Protein AF-A0A6G5AA16-F1 (afdb_monomer)

Sequence (367 aa):
TIFFMIWNHDEGSLFRFIEDFNKCHPSIKFTHKISKTSINFLDVTVTVENDRLSTNLYEKPTDRQMYLHFNSSHPKHCKTGIPYSQAYRYRRICTDMRELDRHVEHLKHSLLKQNYPEDIIDDAILRARNVNRNDIINGPNRVSKTTSQTNLVLTYSSSAPRINNILSRHFNIIRQSKRLTSIFAKPPHVVYRRDKNLKDILVRAKTNTPEIQSGCYPCGKARCKVCPQMVTTRESKANFLDFKFCITESLNCDSSNVIYMLHCNICGQEYIGQTDTQFRLRFNNHRYHATSLPKLPLSRHLRLPNHSFENISVTLLQSGFSNRREREQREAYFIFKFRTLVAGINEDPGKLNCLREVSQEEIGDKD

Radius of gyration: 34.18 Å; Cα contacts (8 Å, |Δi|>4): 476; chains: 1; bounding box: 70×52×94 Å

Foldseek 3Di:
DDDDDDDPDDPVVVVVVQVVVQVPDPPDHDDDDDDPAWDDDDQWIWGQDPNDTFIAGDDDPPDPLDDAQCPDQDDNCVNLVVLLVVLLVRLLGGPDPVRSVVVLVVVLVSVVVSVDDNVSNVVSNVVSNPDDNVCVNVDDPPPPPPPLAAADEEAGGPPDDPVQVVQQVVVVVLVVDPVSCVVGVDRHHYDHDYDDDPCNVVDDPPPCPPPQPFFEAEPPDPPQPCRLQEDTDQWDQAPPDRDIAGGGHYHYQQAAQFWKKKAQQPQRAIDIDTGRGRNSVVVVVLVVCLPVPCPQLSSVVCPPPPRHPSRIHMTIGDGDDPDPVSSQLVSLVCCVRSVCCPRHRDVDSTDNPPPPPDDPPPPDDDD

pLDDT: mean 87.35, std 13.32, range [31.36, 97.88]

Mean predicted aligned error: 15.15 Å

Structure (mmCIF, N/CA/C/O backbone):
data_AF-A0A6G5AA16-F1
#
_entry.id   AF-A0A6G5AA16-F1
#
loop_
_atom_site.group_PDB
_atom_site.id
_atom_site.type_symbol
_atom_site.label_atom_id
_atom_site.label_alt_id
_atom_site.label_comp_id
_atom_site.label_asym_id
_atom_site.label_entity_id
_atom_site.label_seq_id
_atom_site.pdbx_PDB_ins_code
_atom_site.Cartn_x
_atom_site.Cartn_y
_atom_site.Cartn_z
_atom_site.occupancy
_atom_site.B_iso_or_equiv
_atom_site.auth_seq_id
_atom_site.auth_comp_id
_atom_site.auth_asym_id
_atom_site.auth_atom_id
_atom_site.pdbx_PDB_model_num
ATOM 1 N N . THR A 1 1 ? 15.389 14.966 -11.865 1.00 69.00 1 THR A N 1
ATOM 2 C CA . THR A 1 1 ? 14.915 15.072 -13.261 1.00 69.00 1 THR A CA 1
ATOM 3 C C . THR A 1 1 ? 16.076 14.797 -14.189 1.00 69.00 1 THR A C 1
ATOM 5 O O . THR A 1 1 ? 17.176 15.211 -13.855 1.00 69.00 1 THR A O 1
ATOM 8 N N . ILE A 1 2 ? 15.867 14.055 -15.278 1.00 83.19 2 ILE A N 1
ATOM 9 C CA . ILE A 1 2 ? 16.906 13.721 -16.268 1.00 83.19 2 ILE A CA 1
ATOM 10 C C . ILE A 1 2 ? 16.393 14.200 -17.626 1.00 83.19 2 ILE A C 1
ATOM 12 O O . ILE A 1 2 ? 15.225 13.972 -17.936 1.00 83.19 2 ILE A O 1
ATOM 16 N N . PHE A 1 3 ? 17.245 14.861 -18.404 1.00 88.12 3 PHE A N 1
ATOM 17 C CA . PHE A 1 3 ? 16.894 15.429 -19.703 1.00 88.12 3 PHE A CA 1
ATOM 18 C C . PHE A 1 3 ? 17.636 14.698 -20.823 1.00 88.12 3 PHE A C 1
ATOM 20 O O . PHE A 1 3 ? 18.797 14.325 -20.661 1.00 88.12 3 PHE A O 1
ATOM 27 N N . PHE A 1 4 ? 16.955 14.508 -21.950 1.00 89.94 4 PHE A N 1
ATOM 28 C CA . PHE A 1 4 ? 17.545 14.087 -23.216 1.00 89.94 4 PHE A CA 1
ATOM 29 C C . PHE A 1 4 ? 17.307 15.204 -24.226 1.00 89.9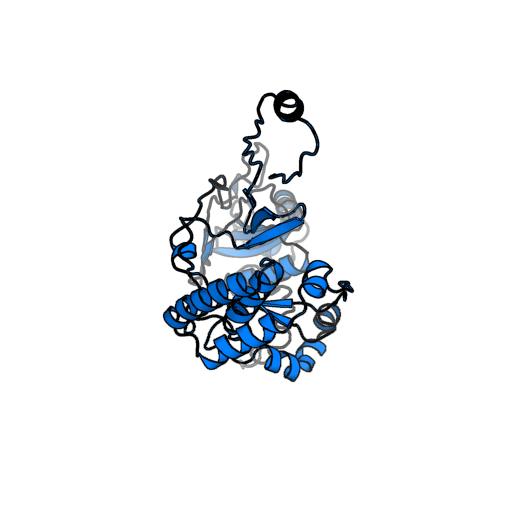4 4 PHE A C 1
ATOM 31 O O . PHE A 1 4 ? 16.185 15.700 -24.330 1.00 89.94 4 PHE A O 1
ATOM 38 N N . MET A 1 5 ? 18.351 15.609 -24.942 1.00 90.00 5 MET A N 1
ATOM 39 C CA . MET A 1 5 ? 18.257 16.641 -25.968 1.00 90.00 5 MET A CA 1
ATOM 40 C C . MET A 1 5 ? 19.157 16.297 -27.146 1.00 90.00 5 MET A C 1
ATOM 42 O O . MET A 1 5 ? 20.247 15.755 -26.963 1.00 90.00 5 MET A O 1
ATOM 46 N N . ILE A 1 6 ? 18.691 16.643 -28.340 1.00 89.75 6 ILE A N 1
ATOM 47 C CA . ILE A 1 6 ? 19.502 16.652 -29.554 1.00 89.75 6 ILE A CA 1
ATOM 48 C C . ILE A 1 6 ? 19.943 18.098 -29.748 1.00 89.75 6 ILE A C 1
ATOM 50 O O . ILE A 1 6 ? 19.100 18.993 -29.822 1.00 89.75 6 ILE A O 1
ATOM 54 N N . TRP A 1 7 ? 21.253 18.328 -29.755 1.00 91.69 7 TRP A N 1
ATOM 55 C CA . TRP A 1 7 ? 21.823 19.661 -29.910 1.00 91.69 7 TRP A CA 1
ATOM 56 C C . TRP A 1 7 ? 22.259 19.871 -31.357 1.00 91.69 7 TRP A C 1
ATOM 58 O O . TRP A 1 7 ? 23.147 19.174 -31.839 1.00 91.69 7 TRP A O 1
ATOM 68 N N . ASN A 1 8 ? 21.630 20.830 -32.037 1.00 89.19 8 ASN A N 1
ATOM 69 C CA . ASN A 1 8 ? 21.849 21.092 -33.464 1.00 89.19 8 ASN A CA 1
ATOM 70 C C . ASN A 1 8 ? 22.860 22.225 -33.729 1.00 89.19 8 ASN A C 1
ATOM 72 O O . ASN A 1 8 ? 23.034 22.629 -34.876 1.00 89.19 8 ASN A O 1
ATOM 76 N N . HIS A 1 9 ? 23.490 22.768 -32.684 1.00 91.12 9 HIS A N 1
ATOM 77 C CA . HIS A 1 9 ? 24.486 23.837 -32.793 1.00 91.12 9 HIS A CA 1
ATOM 78 C C . HIS A 1 9 ? 25.893 23.330 -32.452 1.00 91.12 9 HIS A C 1
ATOM 80 O O . HIS A 1 9 ? 26.107 22.142 -32.205 1.00 91.12 9 HIS A O 1
ATOM 86 N N . ASP A 1 10 ? 26.868 24.237 -32.454 1.00 92.12 10 ASP A N 1
ATOM 87 C CA . ASP A 1 10 ? 28.251 23.926 -32.118 1.00 92.12 10 ASP A CA 1
ATOM 88 C C . ASP A 1 10 ? 28.415 23.462 -30.660 1.00 92.12 10 ASP A C 1
ATOM 90 O O . ASP A 1 10 ? 27.597 23.717 -29.774 1.00 92.12 10 ASP A O 1
ATOM 94 N N . GLU A 1 11 ? 29.526 22.783 -30.404 1.00 90.38 11 GLU A N 1
ATOM 95 C CA . GLU A 1 11 ? 29.851 22.243 -29.087 1.00 90.38 11 GLU A CA 1
ATOM 96 C C . GLU A 1 11 ? 30.117 23.352 -28.046 1.00 90.38 11 GLU A C 1
ATOM 98 O O . GLU A 1 11 ? 29.778 23.200 -26.873 1.00 90.38 11 GLU A O 1
ATOM 103 N N . GLY A 1 12 ? 30.634 24.512 -28.467 1.00 93.06 12 GLY A N 1
ATOM 104 C CA . GLY A 1 12 ? 30.883 25.652 -27.582 1.00 93.06 12 GLY A CA 1
ATOM 105 C C . GLY A 1 12 ? 29.603 26.323 -27.074 1.00 93.06 12 GLY A C 1
ATOM 106 O O . GLY A 1 12 ? 29.532 26.736 -25.914 1.00 93.06 12 GLY A O 1
ATOM 107 N N . SER A 1 13 ? 28.560 26.426 -27.901 1.00 94.75 13 SER A N 1
ATOM 108 C CA . SER A 1 13 ? 27.244 26.898 -27.446 1.00 94.75 13 SER A CA 1
ATOM 109 C C . SER A 1 13 ? 26.562 25.919 -26.487 1.00 94.75 13 SER A C 1
ATOM 111 O O . SER A 1 13 ? 25.943 26.371 -25.524 1.00 94.75 13 SER A O 1
ATOM 113 N N . LEU A 1 14 ? 26.745 24.605 -26.670 1.00 93.38 14 LEU A N 1
ATOM 114 C CA . LEU A 1 14 ? 26.243 23.592 -25.733 1.00 93.38 14 LEU A CA 1
ATOM 115 C C . LEU A 1 14 ? 26.864 23.741 -24.338 1.00 93.38 14 LEU A C 1
ATOM 117 O O . LEU A 1 14 ? 26.145 23.731 -23.338 1.00 93.38 1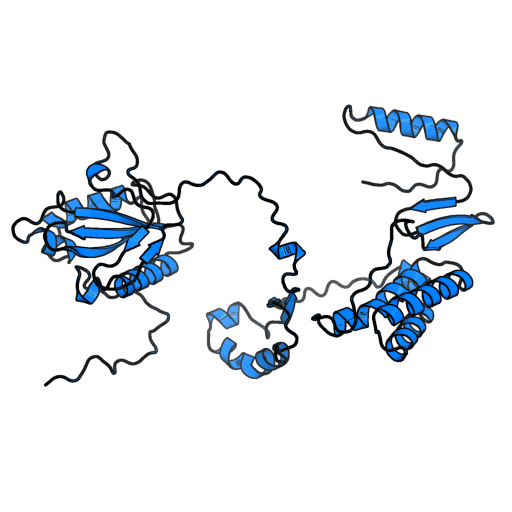4 LEU A O 1
ATOM 121 N N . PHE A 1 15 ? 28.189 23.895 -24.252 1.00 93.50 15 PHE A N 1
ATOM 122 C CA . PHE A 1 15 ? 28.859 24.046 -22.957 1.00 93.50 15 PHE A CA 1
ATOM 123 C C . PHE A 1 15 ? 28.443 25.328 -22.235 1.00 93.50 15 PHE A C 1
ATOM 125 O O . PHE A 1 15 ? 28.173 25.276 -21.034 1.00 93.50 15 PHE A O 1
ATOM 132 N N . ARG A 1 16 ? 28.292 26.444 -22.963 1.00 94.50 16 ARG A N 1
ATOM 133 C CA . ARG A 1 16 ? 27.756 27.694 -22.397 1.00 94.50 16 ARG A CA 1
ATOM 134 C C . ARG A 1 16 ? 26.346 27.508 -21.841 1.00 94.50 16 ARG A C 1
ATOM 136 O O . ARG A 1 16 ? 26.088 27.876 -20.701 1.00 94.50 16 ARG A O 1
ATOM 143 N N . PHE A 1 17 ? 25.467 26.851 -22.599 1.00 93.12 17 PHE A N 1
ATOM 144 C CA . PHE A 1 17 ? 24.110 26.542 -22.147 1.00 93.12 17 PHE A CA 1
ATOM 145 C C . PHE A 1 17 ? 24.102 25.738 -20.834 1.00 93.12 17 PHE A C 1
ATOM 147 O O . PHE A 1 17 ? 23.372 26.076 -19.903 1.00 93.12 17 PHE A O 1
ATOM 154 N N . ILE A 1 18 ? 24.933 24.695 -20.729 1.00 92.00 18 ILE A N 1
ATOM 155 C CA . ILE A 1 18 ? 25.034 23.868 -19.515 1.00 92.00 18 ILE A CA 1
ATOM 156 C C . ILE A 1 18 ? 25.570 24.680 -18.330 1.00 92.00 18 ILE A C 1
ATOM 158 O O . ILE A 1 18 ? 25.110 24.506 -17.196 1.00 92.00 18 ILE A O 1
ATOM 162 N N . GLU A 1 19 ? 26.554 25.545 -18.571 1.00 93.12 19 GLU A N 1
ATOM 163 C CA . GLU A 1 19 ? 27.143 26.393 -17.540 1.00 93.12 19 GLU A CA 1
ATOM 164 C C . GLU A 1 19 ? 26.113 27.377 -16.975 1.00 93.12 19 GLU A C 1
ATOM 166 O O . GLU A 1 19 ? 25.930 27.448 -15.757 1.00 93.12 19 GLU A O 1
ATOM 171 N N . ASP A 1 20 ? 25.388 28.070 -17.851 1.00 93.06 20 ASP A N 1
ATOM 172 C CA . ASP A 1 20 ? 24.350 29.024 -17.466 1.00 93.06 20 ASP A CA 1
ATOM 173 C C . ASP A 1 20 ? 23.206 28.335 -16.719 1.00 93.06 20 ASP A C 1
ATOM 175 O O . ASP A 1 20 ? 22.768 28.809 -15.668 1.00 93.06 20 ASP A O 1
ATOM 179 N N . PHE A 1 21 ? 22.800 27.147 -17.170 1.00 89.50 21 PHE A N 1
ATOM 180 C CA . PHE A 1 21 ? 21.781 26.348 -16.492 1.00 89.50 21 PHE A CA 1
ATOM 181 C C . PHE A 1 21 ? 22.199 25.949 -15.067 1.00 89.50 21 PHE A C 1
ATOM 183 O O . PHE A 1 21 ? 21.393 25.958 -14.134 1.00 89.50 21 PHE A O 1
ATOM 190 N N . ASN A 1 22 ? 23.485 25.658 -14.863 1.00 92.69 22 ASN A N 1
ATOM 191 C CA . ASN A 1 22 ? 24.044 25.356 -13.547 1.00 92.69 22 ASN A CA 1
ATOM 192 C C . ASN A 1 22 ? 24.233 26.590 -12.654 1.00 92.69 22 ASN A C 1
ATOM 194 O O . ASN A 1 22 ? 24.429 26.431 -11.444 1.00 92.69 22 ASN A O 1
ATOM 198 N N . LYS A 1 23 ? 24.181 27.809 -13.199 1.00 93.69 23 LYS A N 1
ATOM 199 C CA . LYS A 1 23 ? 24.197 29.057 -12.416 1.00 93.69 23 LYS A CA 1
ATOM 200 C C . LYS A 1 23 ? 22.818 29.414 -11.854 1.00 93.69 23 LYS A C 1
ATOM 202 O O . LYS A 1 23 ? 22.757 30.142 -10.869 1.00 93.69 23 LYS A O 1
ATOM 207 N N . CYS A 1 24 ? 21.730 28.864 -12.402 1.00 91.50 24 CYS A N 1
ATOM 208 C CA . CYS A 1 24 ? 20.362 29.198 -11.988 1.00 91.50 24 CYS A CA 1
ATOM 209 C C . CYS A 1 24 ? 20.039 28.882 -10.517 1.00 91.50 24 CYS A C 1
ATOM 211 O O . CYS A 1 24 ? 19.133 29.497 -9.958 1.00 91.50 24 CYS A O 1
ATOM 213 N N . HIS A 1 25 ? 20.732 27.930 -9.880 1.00 91.38 25 HIS A N 1
ATOM 214 C CA . HIS A 1 25 ? 20.495 27.595 -8.474 1.00 91.38 25 HIS A CA 1
ATOM 215 C C . HIS A 1 25 ? 21.804 27.280 -7.727 1.00 91.38 25 HIS A C 1
ATOM 217 O O . HIS A 1 25 ? 22.612 26.485 -8.216 1.00 91.38 25 HIS A O 1
ATOM 223 N N . PRO A 1 26 ? 22.021 27.826 -6.514 1.00 90.12 26 PRO A N 1
ATOM 224 C CA . PRO A 1 26 ? 23.279 27.656 -5.783 1.00 90.12 26 PRO A CA 1
ATOM 225 C C . PRO A 1 26 ? 23.542 26.203 -5.358 1.00 90.12 26 PRO A C 1
ATOM 227 O O . PRO A 1 26 ? 24.686 25.756 -5.376 1.00 90.12 26 PRO A O 1
ATOM 230 N N . SER A 1 27 ? 22.495 25.443 -5.021 1.00 92.62 27 SER A N 1
ATOM 231 C CA . SER A 1 27 ? 22.626 24.083 -4.461 1.00 92.62 27 SER A CA 1
ATOM 232 C C . SER A 1 27 ? 22.328 22.940 -5.437 1.00 92.62 27 SER A C 1
ATOM 234 O O . SER A 1 27 ? 22.457 21.781 -5.055 1.00 92.62 27 SER A O 1
ATOM 236 N N . ILE A 1 28 ? 21.888 23.225 -6.668 1.00 88.19 28 ILE A N 1
ATOM 237 C CA . ILE A 1 28 ? 21.516 22.185 -7.642 1.00 88.19 28 ILE A CA 1
ATOM 238 C C . ILE A 1 28 ? 22.465 22.298 -8.826 1.00 88.19 28 ILE A C 1
ATOM 240 O O . ILE A 1 28 ? 22.510 23.331 -9.486 1.00 88.19 28 ILE A O 1
ATOM 244 N N . LYS A 1 29 ? 23.217 21.227 -9.086 1.00 88.44 29 LYS A N 1
ATOM 245 C CA . LYS A 1 29 ? 24.119 21.115 -10.233 1.00 88.44 29 LYS A CA 1
ATOM 246 C C . LYS A 1 29 ? 23.747 19.886 -11.052 1.00 88.44 29 LYS A C 1
ATOM 248 O O . LYS A 1 29 ? 23.544 18.801 -10.511 1.00 88.44 29 LYS A O 1
ATOM 253 N N . PHE A 1 30 ? 23.664 20.069 -12.357 1.00 87.62 30 PHE A N 1
ATOM 254 C CA . PHE A 1 30 ? 23.421 19.040 -13.348 1.00 87.62 30 PHE A CA 1
ATOM 255 C C . PHE A 1 30 ? 24.746 18.488 -13.854 1.00 87.62 30 PHE A C 1
ATOM 257 O O . PHE A 1 30 ? 25.629 19.227 -14.297 1.00 87.62 30 PHE A O 1
ATOM 264 N N . THR A 1 31 ? 24.856 17.167 -13.818 1.00 91.50 31 THR A N 1
ATOM 265 C CA . THR A 1 31 ? 25.881 16.427 -14.545 1.00 91.50 31 THR A CA 1
ATOM 266 C C . THR A 1 31 ? 25.386 16.150 -15.961 1.00 91.50 31 THR A C 1
ATOM 268 O O . THR A 1 31 ? 24.184 16.010 -16.199 1.00 91.50 31 THR A O 1
ATOM 271 N N . HIS A 1 32 ? 26.308 16.087 -16.917 1.00 90.56 32 HIS A N 1
ATOM 272 C CA . HIS A 1 32 ? 25.987 15.864 -18.322 1.00 90.56 32 HIS A CA 1
ATOM 273 C C . HIS A 1 32 ? 26.890 14.786 -18.918 1.00 90.56 32 HIS A C 1
ATOM 275 O O . HIS A 1 32 ? 27.995 14.533 -18.442 1.00 90.56 32 HIS A O 1
ATOM 281 N N . LYS A 1 33 ? 26.398 14.148 -19.978 1.00 91.69 33 LYS A N 1
ATOM 282 C CA . LYS A 1 33 ? 27.164 13.253 -20.842 1.00 91.69 33 LYS A CA 1
ATOM 283 C C . LYS A 1 33 ? 26.819 13.631 -22.274 1.00 91.69 33 LYS A C 1
ATOM 285 O O . LYS A 1 33 ? 25.641 13.715 -22.602 1.00 91.69 33 LYS A O 1
ATOM 290 N N . ILE A 1 34 ? 27.834 13.882 -23.090 1.00 92.06 34 ILE A N 1
ATOM 291 C CA . ILE A 1 34 ? 27.684 14.336 -24.475 1.00 92.06 34 ILE A CA 1
ATOM 292 C C . ILE A 1 34 ? 28.327 13.287 -25.377 1.00 92.06 34 ILE A C 1
ATOM 294 O O . ILE A 1 34 ? 29.340 12.687 -25.020 1.00 92.06 34 ILE A O 1
ATOM 298 N N . SER A 1 35 ? 27.713 13.033 -26.526 1.00 92.25 35 SER A N 1
ATOM 299 C CA . SER A 1 35 ? 28.261 12.158 -27.556 1.00 92.25 35 SER A CA 1
ATOM 300 C C . SER A 1 35 ? 27.730 12.583 -28.915 1.00 92.25 35 SER A C 1
ATOM 302 O O . SER A 1 35 ? 26.564 12.959 -29.024 1.00 92.25 35 SER A O 1
ATOM 304 N N . LYS A 1 36 ? 28.585 12.515 -29.939 1.00 88.94 36 LYS A N 1
ATOM 305 C CA . LYS A 1 36 ? 28.229 12.838 -31.331 1.00 88.94 36 LYS A CA 1
ATOM 306 C C . LYS A 1 36 ? 27.627 11.640 -32.072 1.00 88.94 36 LYS A C 1
ATOM 308 O O . LYS A 1 36 ? 26.908 11.831 -33.042 1.00 88.94 36 LYS A O 1
ATOM 313 N N . THR A 1 37 ? 27.918 10.418 -31.623 1.00 90.88 37 THR A N 1
ATOM 314 C CA . THR A 1 37 ? 27.573 9.181 -32.343 1.00 90.88 37 THR A CA 1
ATOM 315 C C . THR A 1 37 ? 26.542 8.340 -31.607 1.00 90.88 37 THR A C 1
ATOM 317 O O . THR A 1 37 ? 25.569 7.901 -32.209 1.00 90.88 37 THR A O 1
ATOM 320 N N . SER A 1 38 ? 26.734 8.107 -30.306 1.00 93.50 38 SER A N 1
ATOM 321 C CA . SER A 1 38 ? 25.848 7.247 -29.520 1.00 93.50 38 SER A CA 1
ATOM 322 C C . SER A 1 38 ? 25.793 7.640 -28.048 1.00 93.50 38 SER A C 1
ATOM 324 O O . SER A 1 38 ? 26.829 7.895 -27.424 1.00 93.50 38 SER A O 1
ATOM 326 N N . ILE A 1 39 ? 24.591 7.674 -27.473 1.00 94.56 39 ILE A N 1
ATOM 327 C CA . ILE A 1 39 ? 24.366 7.999 -26.063 1.00 94.56 39 ILE A CA 1
ATOM 328 C C . ILE A 1 39 ? 23.322 7.075 -25.433 1.00 94.56 39 ILE A C 1
ATOM 330 O O . ILE A 1 39 ? 22.307 6.732 -26.034 1.00 94.56 39 ILE A O 1
ATOM 334 N N . ASN A 1 40 ? 23.563 6.699 -24.177 1.00 93.25 40 ASN A N 1
ATOM 335 C CA . ASN A 1 40 ? 22.625 5.905 -23.389 1.00 93.25 40 ASN A CA 1
ATOM 336 C C . ASN A 1 40 ? 21.702 6.833 -22.597 1.00 93.25 40 ASN A C 1
ATOM 338 O O . ASN A 1 40 ? 22.177 7.699 -21.858 1.00 93.25 40 ASN A O 1
ATOM 342 N N . PHE A 1 41 ? 20.397 6.610 -22.701 1.00 90.94 41 PHE A N 1
ATOM 343 C CA . PHE A 1 41 ? 19.366 7.318 -21.958 1.00 90.94 41 PHE A CA 1
ATOM 344 C C . PHE A 1 41 ? 18.314 6.329 -21.446 1.00 90.94 41 PHE A C 1
ATOM 346 O O . PHE A 1 41 ? 17.617 5.681 -22.220 1.00 90.94 41 PHE A O 1
ATOM 353 N N . LEU A 1 42 ? 18.190 6.229 -20.118 1.00 89.62 42 LEU A N 1
ATOM 354 C CA . LEU A 1 42 ? 17.326 5.255 -19.441 1.00 89.62 42 LEU A CA 1
ATOM 355 C C . LEU A 1 42 ? 17.611 3.814 -19.898 1.00 89.62 42 LEU A C 1
ATOM 357 O O . LEU A 1 42 ? 18.684 3.299 -19.595 1.00 89.62 42 LEU A O 1
ATOM 361 N N . ASP A 1 43 ? 16.653 3.172 -20.564 1.00 90.06 43 ASP A N 1
ATOM 362 C CA . ASP A 1 43 ? 16.726 1.816 -21.104 1.00 90.06 43 ASP A CA 1
ATOM 363 C C . ASP A 1 43 ? 17.003 1.781 -22.618 1.00 90.06 43 ASP A C 1
ATOM 365 O O . ASP A 1 43 ? 16.822 0.744 -23.255 1.00 90.06 43 ASP A O 1
ATOM 369 N N . VAL A 1 44 ? 17.452 2.897 -23.204 1.00 93.56 44 VAL A N 1
ATOM 370 C CA . VAL A 1 44 ? 17.683 3.039 -24.647 1.00 93.56 44 VAL A CA 1
ATOM 371 C C . VAL A 1 44 ? 19.097 3.542 -24.936 1.00 93.56 44 VAL A C 1
ATOM 373 O O . VAL A 1 44 ? 19.568 4.501 -24.326 1.00 93.56 44 VAL A O 1
ATOM 376 N N . THR A 1 45 ? 19.763 2.930 -25.909 1.00 94.94 45 THR A N 1
ATOM 377 C CA . THR A 1 45 ? 20.932 3.489 -26.593 1.00 94.94 45 THR A CA 1
ATOM 378 C C . THR A 1 45 ? 20.450 4.142 -27.879 1.00 94.94 45 THR A C 1
ATOM 380 O O . THR A 1 45 ? 19.835 3.479 -28.715 1.00 94.94 45 THR A O 1
ATOM 383 N N . VAL A 1 46 ? 20.693 5.442 -28.020 1.00 94.69 46 VAL A N 1
ATOM 384 C CA . VAL A 1 46 ? 20.366 6.214 -29.221 1.00 94.69 46 VAL A CA 1
ATOM 385 C C . VAL A 1 46 ? 21.649 6.410 -30.010 1.00 94.69 46 VAL A C 1
ATOM 387 O O . VAL A 1 46 ? 22.600 6.985 -29.483 1.00 94.69 46 VAL A O 1
ATOM 390 N N . THR A 1 47 ? 21.664 5.951 -31.256 1.00 94.62 47 THR A N 1
ATOM 391 C CA . THR A 1 47 ? 22.795 6.077 -32.178 1.00 94.62 47 THR A CA 1
ATOM 392 C C . THR A 1 47 ? 22.363 6.874 -33.402 1.00 94.62 47 THR A C 1
ATOM 394 O O . THR A 1 47 ? 21.251 6.701 -33.901 1.00 94.62 47 THR A O 1
ATOM 397 N N . VAL A 1 48 ? 23.231 7.761 -33.874 1.00 91.06 48 VAL A N 1
ATOM 398 C CA . VAL A 1 48 ? 23.040 8.505 -35.120 1.00 91.06 48 VAL A CA 1
ATOM 399 C C . VAL A 1 48 ? 23.734 7.736 -36.242 1.00 91.06 48 VAL A C 1
ATOM 401 O O . VAL A 1 48 ? 24.954 7.588 -36.226 1.00 91.06 48 VAL A O 1
ATOM 404 N N . GLU A 1 49 ? 22.963 7.245 -37.209 1.00 86.81 49 GLU A N 1
ATOM 405 C CA . GLU A 1 49 ? 23.459 6.533 -38.391 1.00 86.81 49 GLU A CA 1
ATOM 406 C C . GLU A 1 49 ? 22.786 7.113 -39.640 1.00 86.81 49 GLU A C 1
ATOM 408 O O . GLU A 1 49 ? 21.558 7.139 -39.722 1.00 86.81 49 GLU A O 1
ATOM 413 N N . ASN A 1 50 ? 23.571 7.570 -40.624 1.00 84.75 50 ASN A N 1
ATOM 414 C CA . ASN A 1 50 ? 23.070 8.119 -41.897 1.00 84.75 50 ASN A CA 1
ATOM 415 C C . ASN A 1 50 ? 21.977 9.199 -41.718 1.00 84.75 50 ASN A C 1
ATOM 417 O O . ASN A 1 50 ? 20.897 9.095 -42.302 1.00 84.75 50 ASN A O 1
ATOM 421 N N . ASP A 1 51 ? 22.227 10.186 -40.848 1.00 84.00 51 ASP A N 1
ATOM 422 C CA . ASP A 1 51 ? 21.285 11.260 -40.477 1.00 84.00 51 ASP A CA 1
ATOM 423 C C . ASP A 1 51 ? 19.935 10.782 -39.910 1.00 84.00 51 ASP A C 1
ATOM 425 O O . ASP A 1 51 ? 18.946 11.518 -39.871 1.00 84.00 51 ASP A O 1
ATOM 429 N N . ARG A 1 52 ? 19.874 9.536 -39.427 1.00 88.62 52 ARG A N 1
ATOM 430 C CA . ARG A 1 52 ? 18.703 8.965 -38.760 1.00 88.62 52 ARG A CA 1
ATOM 431 C C . ARG A 1 52 ? 19.068 8.477 -37.369 1.00 88.62 52 ARG A C 1
ATOM 433 O O . ARG A 1 52 ? 20.172 8.008 -37.109 1.00 88.62 52 ARG A O 1
ATOM 440 N N . LEU A 1 53 ? 18.101 8.568 -36.463 1.00 90.94 53 LEU A N 1
ATOM 441 C CA . LEU A 1 53 ? 18.230 8.003 -35.127 1.00 90.94 53 LEU A CA 1
ATOM 442 C C . LEU A 1 53 ? 17.841 6.529 -35.166 1.00 90.94 53 LEU A C 1
ATOM 444 O O . LEU A 1 53 ? 16.697 6.188 -35.469 1.00 90.94 53 LEU A O 1
ATOM 448 N N . SER A 1 54 ? 18.791 5.674 -34.814 1.00 93.50 54 SER A N 1
ATOM 449 C CA . SER A 1 54 ? 18.562 4.272 -34.503 1.00 93.50 54 SER A CA 1
ATOM 450 C C . SER A 1 54 ? 18.538 4.094 -32.989 1.00 93.50 54 SER A C 1
ATOM 452 O O . SER A 1 54 ? 19.310 4.710 -32.253 1.00 93.50 54 SER A O 1
ATOM 454 N N . THR A 1 55 ? 17.622 3.264 -32.505 1.00 94.75 55 THR A N 1
ATOM 455 C CA . THR A 1 55 ? 17.474 2.968 -31.077 1.00 94.75 55 THR A CA 1
ATOM 456 C C . THR A 1 55 ? 17.674 1.484 -30.805 1.00 94.75 55 THR A C 1
ATOM 458 O O . THR A 1 55 ? 17.145 0.639 -31.532 1.00 94.75 55 THR A O 1
ATOM 461 N N . ASN A 1 56 ? 18.412 1.174 -29.740 1.00 95.69 56 ASN A N 1
ATOM 462 C CA . ASN A 1 56 ? 18.666 -0.181 -29.251 1.00 95.69 56 ASN A CA 1
ATOM 463 C C . ASN A 1 56 ? 18.424 -0.261 -27.734 1.00 95.69 56 ASN A C 1
ATOM 465 O O . ASN A 1 56 ? 18.399 0.763 -27.050 1.00 95.69 56 ASN A O 1
ATOM 469 N N . LEU A 1 57 ? 18.218 -1.462 -27.197 1.00 94.12 57 LEU A N 1
ATOM 470 C CA . LEU A 1 57 ? 18.060 -1.683 -25.760 1.00 94.12 57 LEU A CA 1
ATOM 471 C C . LEU A 1 57 ? 19.391 -1.440 -25.037 1.00 94.12 57 LEU A C 1
ATOM 473 O O . LEU A 1 57 ? 20.402 -2.059 -25.367 1.00 94.12 57 LEU A O 1
ATOM 477 N N . TYR A 1 58 ? 19.369 -0.573 -24.024 1.00 92.62 58 TYR A N 1
ATOM 478 C CA . TYR A 1 58 ? 20.496 -0.391 -23.115 1.00 92.62 58 TYR A CA 1
ATOM 479 C C . TYR A 1 58 ? 20.261 -1.147 -21.810 1.00 92.62 58 TYR A C 1
ATOM 481 O O . TYR A 1 58 ? 19.283 -0.901 -21.099 1.00 92.62 58 TYR A O 1
ATOM 489 N N . GLU A 1 59 ? 21.203 -2.016 -21.461 1.00 87.94 59 GLU A N 1
ATOM 490 C CA . GLU A 1 59 ? 21.228 -2.723 -20.186 1.00 87.94 59 GLU A CA 1
ATOM 491 C C . GLU A 1 59 ? 22.349 -2.163 -19.317 1.00 87.94 59 GLU A C 1
ATOM 493 O O . GLU A 1 59 ? 23.485 -1.975 -19.759 1.00 87.94 59 GLU A O 1
ATOM 498 N N . LYS A 1 60 ? 22.036 -1.862 -18.056 1.00 86.12 60 LYS A N 1
ATOM 499 C CA . LYS A 1 60 ? 23.067 -1.399 -17.129 1.00 86.12 60 LYS A CA 1
ATOM 500 C C . LYS A 1 60 ? 24.005 -2.569 -16.820 1.00 86.12 60 LYS A C 1
ATOM 502 O O . LYS A 1 60 ? 23.501 -3.650 -16.536 1.00 86.12 60 LYS A O 1
ATOM 507 N N . PRO A 1 61 ? 25.329 -2.355 -16.723 1.00 83.88 61 PRO A N 1
ATOM 508 C CA . PRO A 1 61 ? 26.270 -3.416 -16.343 1.00 83.88 61 PRO A CA 1
ATOM 509 C C . PRO A 1 61 ? 25.960 -4.082 -14.992 1.00 83.88 61 PRO A C 1
ATOM 511 O O . PRO A 1 61 ? 26.411 -5.186 -14.715 1.00 83.88 61 PRO A O 1
ATOM 514 N N . THR A 1 62 ? 25.207 -3.397 -14.127 1.00 84.81 62 THR A N 1
ATOM 515 C CA . THR A 1 62 ? 24.771 -3.896 -12.819 1.00 84.81 62 THR A CA 1
ATOM 516 C C . THR A 1 62 ? 23.436 -4.642 -12.849 1.00 84.81 62 THR A C 1
ATOM 518 O O . THR A 1 62 ? 23.012 -5.153 -11.809 1.00 84.81 62 THR A O 1
ATOM 521 N N . ASP A 1 63 ? 22.751 -4.693 -13.993 1.00 81.69 63 ASP A N 1
ATOM 522 C CA . ASP A 1 63 ? 21.492 -5.414 -14.124 1.00 81.69 63 ASP A CA 1
ATOM 523 C C . ASP A 1 63 ? 21.754 -6.923 -14.144 1.00 81.69 63 ASP A C 1
ATOM 525 O O . ASP A 1 63 ? 22.474 -7.448 -14.987 1.00 81.69 63 ASP A O 1
ATOM 529 N N . ARG A 1 64 ? 21.168 -7.628 -13.176 1.00 80.81 64 ARG A N 1
ATOM 530 C CA . ARG A 1 64 ? 21.265 -9.088 -13.057 1.00 80.81 64 ARG A CA 1
ATOM 531 C C . ARG A 1 64 ? 20.122 -9.814 -13.768 1.00 80.81 64 ARG A C 1
ATOM 533 O O . ARG A 1 64 ? 20.045 -11.033 -13.653 1.00 80.81 64 ARG A O 1
ATOM 540 N N . GLN A 1 65 ? 19.209 -9.081 -14.414 1.00 76.06 65 GLN A N 1
ATOM 541 C CA . GLN A 1 65 ? 18.032 -9.613 -15.108 1.00 76.06 65 GLN A CA 1
ATOM 542 C C . GLN A 1 65 ? 17.237 -10.615 -14.247 1.00 76.06 65 GLN A C 1
ATOM 544 O O . GLN A 1 65 ? 16.820 -11.686 -14.692 1.00 76.06 65 GLN A O 1
ATOM 549 N N . MET A 1 66 ? 17.040 -10.287 -12.966 1.00 85.31 66 MET A N 1
ATOM 550 C CA . MET A 1 66 ? 16.341 -11.173 -12.033 1.00 85.31 66 MET A CA 1
ATOM 551 C C . MET A 1 66 ? 14.829 -11.093 -12.247 1.00 85.31 66 MET A C 1
ATOM 553 O O . MET A 1 66 ? 14.138 -10.279 -11.628 1.00 85.31 66 MET A O 1
ATOM 557 N N . TYR A 1 67 ? 14.312 -11.953 -13.121 1.00 92.19 67 TYR A N 1
ATOM 558 C CA . TYR A 1 67 ? 12.874 -12.134 -13.285 1.00 92.19 67 TYR A CA 1
ATOM 559 C C . TYR A 1 67 ? 12.272 -12.967 -12.156 1.00 92.19 67 TYR A C 1
ATOM 561 O O . TYR A 1 67 ? 12.940 -13.723 -11.452 1.00 92.19 67 TYR A O 1
ATOM 569 N N . LEU A 1 68 ? 10.962 -12.816 -11.989 1.00 91.94 68 LEU A N 1
ATOM 570 C CA . LEU A 1 68 ? 10.212 -13.546 -10.987 1.00 91.94 68 LEU A CA 1
ATOM 571 C C . LEU A 1 68 ? 10.166 -15.039 -11.324 1.00 91.94 68 LEU A C 1
ATOM 573 O O . LEU A 1 68 ? 9.635 -15.388 -12.371 1.00 91.94 68 LEU A O 1
ATOM 577 N N . HIS A 1 69 ? 10.593 -15.904 -10.406 1.00 92.75 69 HIS A N 1
ATOM 578 C CA . HIS A 1 69 ? 10.511 -17.358 -10.570 1.00 92.75 69 HIS A CA 1
ATOM 579 C C . HIS A 1 69 ? 9.083 -17.844 -10.891 1.00 92.75 69 HIS A C 1
ATOM 581 O O . HIS A 1 69 ? 8.117 -17.435 -10.230 1.00 92.75 69 HIS A O 1
ATOM 587 N N . PHE A 1 70 ? 8.926 -18.759 -11.854 1.00 93.56 70 PHE A N 1
ATOM 588 C CA . PHE A 1 70 ? 7.609 -19.190 -12.344 1.00 93.56 70 PHE A CA 1
ATOM 589 C C . PHE A 1 70 ? 6.761 -19.896 -11.275 1.00 93.56 70 PHE A C 1
ATOM 591 O O . PHE A 1 70 ? 5.548 -19.696 -11.196 1.00 93.56 70 PHE A O 1
ATOM 598 N N . ASN A 1 71 ? 7.391 -20.642 -10.368 1.00 89.94 71 ASN A N 1
ATOM 599 C CA . ASN A 1 71 ? 6.693 -21.318 -9.263 1.00 89.94 71 ASN A CA 1
ATOM 600 C C . ASN A 1 71 ? 6.491 -20.436 -8.021 1.00 89.94 71 ASN A C 1
ATOM 602 O O . ASN A 1 71 ? 6.003 -20.904 -6.998 1.00 89.94 71 ASN A O 1
ATOM 606 N N . SER A 1 72 ? 6.846 -19.150 -8.085 1.00 88.62 72 SER A N 1
ATOM 607 C CA . SER A 1 72 ? 6.626 -18.238 -6.960 1.00 88.62 72 SER A CA 1
ATOM 608 C C . SER A 1 72 ? 5.133 -18.025 -6.664 1.00 88.62 72 SER A C 1
ATOM 610 O O . SER A 1 72 ? 4.271 -18.134 -7.552 1.00 88.62 72 SER A O 1
ATOM 612 N N . SER A 1 73 ? 4.840 -17.660 -5.410 1.00 86.12 73 SER A N 1
ATOM 613 C CA . SER A 1 73 ? 3.491 -17.349 -4.917 1.00 86.12 73 SER A CA 1
ATOM 614 C C . SER A 1 73 ? 3.015 -15.972 -5.400 1.00 86.12 73 SER A C 1
ATOM 616 O O . SER A 1 73 ? 2.883 -15.016 -4.642 1.00 86.12 73 SER A O 1
ATOM 618 N N . HIS A 1 74 ? 2.782 -15.874 -6.707 1.00 86.56 74 HIS A N 1
ATOM 619 C CA . HIS A 1 74 ? 2.201 -14.714 -7.377 1.00 86.56 74 HIS A CA 1
ATOM 620 C C . HIS A 1 74 ? 1.058 -15.154 -8.294 1.00 86.56 74 HIS A C 1
ATOM 622 O O . HIS A 1 74 ? 1.070 -16.298 -8.774 1.00 86.56 74 HIS A O 1
ATOM 628 N N . PRO A 1 75 ? 0.099 -14.258 -8.598 1.00 86.62 75 PRO A N 1
ATOM 629 C CA . PRO A 1 75 ? -0.949 -14.550 -9.563 1.00 86.62 75 PRO A CA 1
ATOM 630 C C . PRO A 1 75 ? -0.374 -15.021 -10.903 1.00 86.62 75 PRO A C 1
ATOM 632 O O . PRO A 1 75 ? 0.603 -14.465 -11.411 1.00 86.62 75 PRO A O 1
ATOM 635 N N . LYS A 1 76 ? -1.013 -16.026 -11.515 1.00 87.75 76 LYS A N 1
ATOM 636 C CA . LYS A 1 76 ? -0.565 -16.601 -12.796 1.00 87.75 76 LYS A CA 1
ATOM 637 C C . LYS A 1 76 ? -0.427 -15.542 -13.897 1.00 87.75 76 LYS A C 1
ATOM 639 O O . LYS A 1 76 ? 0.545 -15.575 -14.647 1.00 87.75 76 LYS A O 1
ATOM 644 N N . HIS A 1 77 ? -1.356 -14.588 -13.964 1.00 87.81 77 HIS A N 1
ATOM 645 C CA . HIS A 1 77 ? -1.329 -13.513 -14.961 1.00 87.81 77 HIS A CA 1
ATOM 646 C C . HIS A 1 77 ? -0.123 -12.573 -14.793 1.00 87.81 77 HIS A C 1
ATOM 648 O O . HIS A 1 77 ? 0.424 -12.113 -15.788 1.00 87.81 77 HIS A O 1
ATOM 654 N N . CYS A 1 78 ? 0.347 -12.330 -13.561 1.00 89.00 78 CYS A N 1
ATOM 655 C CA . CYS A 1 78 ? 1.546 -11.521 -13.328 1.00 89.00 78 CYS A CA 1
ATOM 656 C C . CYS A 1 78 ? 2.788 -12.198 -13.908 1.00 89.00 78 CYS A C 1
ATOM 658 O O . CYS A 1 78 ? 3.623 -11.530 -14.498 1.00 89.00 78 CYS A O 1
ATOM 660 N N . LYS A 1 79 ? 2.889 -13.524 -13.760 1.00 92.06 79 LYS A N 1
ATOM 661 C CA . LYS A 1 79 ? 4.018 -14.311 -14.270 1.00 92.06 79 LYS A CA 1
ATOM 662 C C . LYS A 1 79 ? 3.956 -14.424 -15.790 1.00 92.06 79 LYS A C 1
ATOM 664 O O . LYS A 1 79 ? 4.858 -13.984 -16.484 1.00 92.06 79 LYS A O 1
ATOM 669 N N . THR A 1 80 ? 2.838 -14.915 -16.316 1.00 93.25 80 THR A N 1
ATOM 670 C CA . THR A 1 80 ? 2.628 -15.091 -17.769 1.00 93.25 80 THR A CA 1
ATOM 671 C C . THR A 1 80 ? 2.648 -13.780 -18.565 1.00 93.25 80 THR A C 1
ATOM 673 O O . THR A 1 80 ? 2.938 -13.800 -19.755 1.00 93.25 80 THR A O 1
ATOM 676 N N . GLY A 1 81 ? 2.409 -12.632 -17.923 1.00 94.81 81 GLY A N 1
ATOM 677 C CA . GLY A 1 81 ? 2.552 -11.318 -18.551 1.00 94.81 81 GLY A CA 1
ATOM 678 C C . GLY A 1 81 ? 4.000 -10.838 -18.713 1.00 94.81 81 GLY A C 1
ATOM 679 O O . GLY A 1 81 ? 4.251 -9.992 -19.571 1.00 94.81 81 GLY A O 1
ATOM 680 N N . ILE A 1 82 ? 4.958 -11.363 -17.934 1.00 95.81 82 ILE A N 1
ATOM 681 C CA . ILE A 1 82 ? 6.361 -10.912 -17.970 1.00 95.81 82 ILE A CA 1
ATOM 682 C C . ILE A 1 82 ? 6.987 -11.120 -19.356 1.00 95.81 82 ILE A C 1
ATOM 684 O O . ILE A 1 82 ? 7.437 -10.113 -19.911 1.00 95.81 82 ILE A O 1
ATOM 688 N N . PRO A 1 83 ? 6.964 -12.330 -19.959 1.00 96.94 83 PRO A N 1
ATOM 689 C CA . PRO A 1 83 ? 7.594 -12.564 -21.259 1.00 96.94 83 PRO A CA 1
ATOM 690 C C . PRO A 1 83 ? 7.080 -11.603 -22.335 1.00 96.94 83 PRO A C 1
ATOM 692 O O . PRO A 1 83 ? 7.863 -10.913 -22.986 1.00 96.94 83 PRO A O 1
ATOM 695 N N . TYR A 1 84 ? 5.754 -11.462 -22.439 1.00 96.56 84 TYR A N 1
ATOM 696 C CA . TYR A 1 84 ? 5.139 -10.590 -23.440 1.00 96.56 84 TYR A CA 1
ATOM 697 C C . TYR A 1 84 ? 5.470 -9.121 -23.189 1.00 96.56 84 TYR A C 1
ATOM 699 O O . TYR A 1 84 ? 5.845 -8.411 -24.114 1.00 96.56 84 TYR A O 1
ATOM 707 N N . SER A 1 85 ? 5.373 -8.653 -21.941 1.00 95.25 85 SER A N 1
ATOM 708 C CA . SER A 1 85 ? 5.656 -7.250 -21.615 1.00 95.25 85 SER A CA 1
ATOM 709 C C . SER A 1 85 ? 7.107 -6.849 -21.903 1.00 95.25 85 SER A C 1
ATOM 711 O O . SER A 1 85 ? 7.340 -5.735 -22.375 1.00 95.25 85 SER A O 1
ATOM 713 N N . GLN A 1 86 ? 8.074 -7.747 -21.673 1.00 95.25 86 GLN A N 1
ATOM 714 C CA . GLN A 1 86 ? 9.481 -7.494 -21.991 1.00 95.25 86 GLN A CA 1
ATOM 715 C C . GLN A 1 86 ? 9.733 -7.533 -23.496 1.00 95.25 86 GLN A C 1
ATOM 717 O O . GLN A 1 86 ? 10.283 -6.574 -24.030 1.00 95.25 86 GLN A O 1
ATOM 722 N N . ALA A 1 87 ? 9.255 -8.561 -24.201 1.00 95.94 87 ALA A N 1
ATOM 723 C CA . ALA A 1 87 ? 9.407 -8.642 -25.652 1.00 95.94 87 ALA A CA 1
ATOM 724 C C . ALA A 1 87 ? 8.726 -7.458 -26.367 1.00 95.94 87 ALA A C 1
ATOM 726 O O . ALA A 1 87 ? 9.294 -6.861 -27.279 1.00 95.94 87 ALA A O 1
ATOM 727 N N . TYR A 1 88 ? 7.547 -7.038 -25.896 1.00 95.38 88 TYR A N 1
ATOM 728 C CA . TYR A 1 88 ? 6.841 -5.856 -26.397 1.00 95.38 88 TYR A CA 1
ATOM 729 C C . TYR A 1 88 ? 7.647 -4.570 -26.171 1.00 95.38 88 TYR A C 1
ATOM 731 O O . TYR A 1 88 ? 7.733 -3.711 -27.051 1.00 95.38 88 TYR A O 1
ATOM 739 N N . ARG A 1 89 ? 8.291 -4.439 -25.003 1.00 94.56 89 ARG A N 1
ATOM 740 C CA . ARG A 1 89 ? 9.209 -3.328 -24.720 1.00 94.56 89 ARG A CA 1
ATOM 741 C C . ARG A 1 89 ? 10.405 -3.341 -25.671 1.00 94.56 89 ARG A C 1
ATOM 743 O O . ARG A 1 89 ? 10.753 -2.284 -26.191 1.00 94.56 89 ARG A O 1
ATOM 750 N N . TYR A 1 90 ? 10.999 -4.502 -25.937 1.00 95.25 90 TYR A N 1
ATOM 751 C CA . TYR A 1 90 ? 12.126 -4.618 -26.867 1.00 95.25 90 TYR A CA 1
ATOM 752 C C . TYR A 1 90 ? 11.714 -4.256 -28.284 1.00 95.25 90 TYR A C 1
ATOM 754 O O . TYR A 1 90 ? 12.419 -3.488 -28.932 1.00 95.25 90 TYR A O 1
ATOM 762 N N . ARG A 1 91 ? 10.536 -4.707 -28.731 1.00 95.31 91 ARG A N 1
ATOM 763 C CA . ARG A 1 91 ? 9.978 -4.351 -30.040 1.00 95.31 91 ARG A CA 1
ATOM 764 C C . ARG A 1 91 ? 9.770 -2.844 -30.197 1.00 95.31 91 ARG A C 1
ATOM 766 O O . ARG A 1 91 ? 9.999 -2.305 -31.276 1.00 95.31 91 ARG A O 1
ATOM 773 N N . ARG A 1 92 ? 9.351 -2.161 -29.128 1.00 94.06 92 ARG A N 1
ATOM 774 C CA . ARG A 1 92 ? 9.216 -0.697 -29.105 1.00 94.06 92 ARG A CA 1
ATOM 775 C C . ARG A 1 92 ? 10.568 0.004 -29.241 1.00 94.06 92 ARG A C 1
ATOM 777 O O . ARG A 1 92 ? 10.667 1.003 -29.948 1.00 94.06 92 ARG A O 1
ATOM 784 N N . ILE A 1 93 ? 11.578 -0.486 -28.525 1.00 94.50 93 ILE A N 1
ATOM 785 C CA . ILE A 1 93 ? 12.886 0.168 -28.421 1.00 94.50 93 ILE A CA 1
ATOM 786 C C . ILE A 1 93 ? 13.752 -0.120 -29.645 1.00 94.50 93 ILE A C 1
ATOM 788 O O . ILE A 1 93 ? 14.317 0.811 -30.199 1.00 94.50 93 ILE A O 1
ATOM 792 N N . CYS A 1 94 ? 13.861 -1.367 -30.089 1.00 94.56 94 CYS A N 1
ATOM 793 C CA . CYS A 1 94 ? 14.791 -1.745 -31.150 1.00 94.56 94 CYS A CA 1
ATOM 794 C C . CYS A 1 94 ? 14.296 -1.253 -32.514 1.00 94.56 94 CYS A C 1
ATOM 796 O O . CYS A 1 94 ? 13.150 -1.498 -32.897 1.00 94.56 94 CYS A O 1
ATOM 798 N N . THR A 1 95 ? 15.163 -0.553 -33.244 1.00 93.31 95 THR A N 1
ATOM 799 C CA . THR A 1 95 ? 14.906 -0.159 -34.637 1.00 93.31 95 THR A CA 1
ATOM 800 C C . THR A 1 95 ? 15.262 -1.293 -35.600 1.00 93.31 95 THR A C 1
ATOM 802 O O . THR A 1 95 ? 14.471 -1.600 -36.489 1.00 93.31 95 THR A O 1
ATOM 805 N N . ASP A 1 96 ? 16.404 -1.957 -35.384 1.00 92.94 96 ASP A N 1
ATOM 806 C CA . ASP A 1 96 ? 16.833 -3.130 -36.155 1.00 92.94 96 ASP A CA 1
ATOM 807 C C . ASP A 1 96 ? 16.204 -4.423 -35.602 1.00 92.94 96 ASP A C 1
ATOM 809 O O . ASP A 1 96 ? 16.201 -4.676 -34.394 1.00 92.94 96 ASP A O 1
ATOM 813 N N . MET A 1 97 ? 15.694 -5.263 -36.505 1.00 92.81 97 MET A N 1
ATOM 814 C CA . MET A 1 97 ? 15.148 -6.582 -36.181 1.00 92.81 97 MET A CA 1
ATOM 815 C C . MET A 1 97 ? 16.225 -7.574 -35.739 1.00 92.81 97 MET A C 1
ATOM 817 O O . MET A 1 97 ? 15.938 -8.434 -34.913 1.00 92.81 97 MET A O 1
ATOM 821 N N . ARG A 1 98 ? 17.464 -7.445 -36.226 1.00 94.12 98 ARG A N 1
ATOM 822 C CA . ARG A 1 98 ? 18.574 -8.324 -35.818 1.00 94.12 98 ARG A CA 1
ATOM 823 C C . ARG A 1 98 ? 18.930 -8.124 -34.348 1.00 94.12 98 ARG A C 1
ATOM 825 O O . ARG A 1 98 ? 19.102 -9.090 -33.611 1.00 94.12 98 ARG A O 1
ATOM 832 N N . GLU A 1 99 ? 18.969 -6.867 -33.906 1.00 93.81 99 GLU A N 1
ATOM 833 C CA . GLU A 1 99 ? 19.174 -6.541 -32.493 1.00 93.81 99 GLU A CA 1
ATOM 834 C C . GLU A 1 99 ? 17.996 -7.008 -31.639 1.00 93.81 99 GLU A C 1
ATOM 836 O O . GLU A 1 99 ? 18.209 -7.589 -30.576 1.00 93.81 99 GLU A O 1
ATOM 841 N N . LEU A 1 100 ? 16.757 -6.826 -32.115 1.00 94.69 100 LEU A N 1
ATOM 842 C CA . LEU A 1 100 ? 15.579 -7.366 -31.436 1.00 94.69 100 LEU A CA 1
ATOM 843 C C . LEU A 1 100 ? 15.709 -8.877 -31.215 1.00 94.69 100 LEU A C 1
ATOM 845 O O . LEU A 1 100 ? 15.491 -9.332 -30.094 1.00 94.69 100 LEU A O 1
ATOM 849 N N . ASP A 1 101 ? 16.083 -9.622 -32.257 1.00 95.44 101 ASP A N 1
ATOM 850 C CA . ASP A 1 101 ? 16.243 -11.078 -32.219 1.00 95.44 101 ASP A CA 1
ATOM 851 C C . ASP A 1 101 ? 17.299 -11.504 -31.190 1.00 95.44 101 ASP A C 1
ATOM 853 O O . ASP A 1 101 ? 17.052 -12.392 -30.373 1.00 95.44 101 ASP A O 1
ATOM 857 N N . ARG A 1 102 ? 18.429 -10.792 -31.133 1.00 96.06 102 ARG A N 1
ATOM 858 C CA . ARG A 1 102 ? 19.467 -11.018 -30.119 1.00 96.06 102 ARG A CA 1
ATOM 859 C C . ARG A 1 102 ? 18.948 -10.796 -28.691 1.00 96.06 102 ARG A C 1
ATOM 861 O O . ARG A 1 102 ? 19.236 -11.591 -27.796 1.00 96.06 102 ARG A O 1
ATOM 868 N N . HIS A 1 103 ? 18.175 -9.732 -28.461 1.00 95.25 103 HIS A N 1
ATOM 869 C CA . HIS A 1 103 ? 17.638 -9.409 -27.131 1.00 95.25 103 HIS A CA 1
ATOM 870 C C . HIS A 1 103 ? 16.538 -10.368 -26.676 1.00 95.25 103 HIS A C 1
ATOM 872 O O . HIS A 1 103 ? 16.486 -10.721 -25.496 1.00 95.25 103 HIS A O 1
ATOM 878 N N . VAL A 1 104 ? 15.650 -10.802 -27.578 1.00 96.06 104 VAL A N 1
ATOM 879 C CA . VAL A 1 104 ? 14.605 -11.776 -27.219 1.00 96.06 104 VAL A CA 1
ATOM 880 C C . VAL A 1 104 ? 15.187 -13.164 -26.960 1.00 96.06 104 VAL A C 1
ATOM 882 O O . VAL A 1 104 ? 14.690 -13.848 -26.070 1.00 96.06 104 VAL A O 1
ATOM 885 N N . GLU A 1 105 ? 16.276 -13.540 -27.634 1.00 95.81 105 GLU A N 1
ATOM 886 C CA . GLU A 1 105 ? 16.990 -14.791 -27.355 1.00 95.81 105 GLU A CA 1
ATOM 887 C C . GLU A 1 105 ? 17.632 -14.767 -25.959 1.00 95.81 105 GLU A C 1
ATOM 889 O O . GLU A 1 105 ? 17.448 -15.678 -25.148 1.00 95.81 105 GLU A O 1
ATOM 894 N N . HIS A 1 106 ? 18.298 -13.662 -25.608 1.00 94.12 106 HIS A N 1
ATOM 895 C CA . HIS A 1 106 ? 18.811 -13.464 -24.251 1.00 94.12 106 HIS A CA 1
ATOM 896 C C . HIS A 1 106 ? 17.690 -13.507 -23.197 1.00 94.12 106 HIS A C 1
ATOM 898 O O . HIS A 1 106 ? 17.847 -14.131 -22.144 1.00 94.12 106 HIS A O 1
ATOM 904 N N . LEU A 1 107 ? 16.537 -12.891 -23.479 1.00 95.12 107 LEU A N 1
ATOM 905 C CA . LEU A 1 107 ? 15.361 -12.948 -22.608 1.00 95.12 107 LEU A CA 1
ATOM 906 C C . LEU A 1 107 ? 14.829 -14.374 -22.452 1.00 95.12 107 LEU A C 1
ATOM 908 O O . LEU A 1 107 ? 14.510 -14.764 -21.326 1.00 95.12 107 LEU A O 1
ATOM 912 N N . LYS A 1 108 ? 14.751 -15.151 -23.540 1.00 96.50 108 LYS A N 1
ATOM 913 C CA . LYS A 1 108 ? 14.333 -16.557 -23.506 1.00 96.50 108 LYS A CA 1
ATOM 914 C C . LYS A 1 108 ? 15.224 -17.347 -22.556 1.00 96.50 108 LYS A C 1
ATOM 916 O O . LYS A 1 108 ? 14.718 -17.951 -21.610 1.00 96.50 108 LYS A O 1
ATOM 921 N N . HIS A 1 109 ? 16.540 -17.239 -22.706 1.00 95.31 109 HIS A N 1
ATOM 922 C CA . HIS A 1 109 ? 17.493 -17.897 -21.815 1.00 95.31 109 HIS A CA 1
ATOM 923 C C . HIS A 1 109 ? 17.334 -17.472 -20.340 1.00 95.31 109 HIS A C 1
ATOM 925 O O . HIS A 1 109 ? 17.312 -18.320 -19.442 1.00 95.31 109 HIS A O 1
ATOM 931 N N . SER A 1 110 ? 17.158 -16.176 -20.063 1.00 94.62 110 SER A N 1
ATOM 932 C CA . SER A 1 110 ? 16.950 -15.672 -18.697 1.00 94.62 110 SER A CA 1
ATOM 933 C C . SER A 1 110 ? 15.624 -16.137 -18.073 1.00 94.62 110 SER A C 1
ATOM 935 O O . SER A 1 110 ? 15.572 -16.394 -16.869 1.00 94.62 110 SER A O 1
ATOM 937 N N . LEU A 1 111 ? 14.556 -16.292 -18.861 1.00 95.88 111 LEU A N 1
ATOM 938 C CA . LEU A 1 111 ? 13.261 -16.801 -18.392 1.00 95.88 111 LEU A CA 1
ATOM 939 C C . LEU A 1 111 ? 13.257 -18.321 -18.191 1.00 95.88 111 LEU A C 1
ATOM 941 O O . LEU A 1 111 ? 12.679 -18.795 -17.210 1.00 95.88 111 LEU A O 1
ATOM 945 N N . LEU A 1 112 ? 13.943 -19.080 -19.050 1.00 96.25 112 LEU A N 1
ATOM 946 C CA . LEU A 1 112 ? 14.129 -20.525 -18.875 1.00 96.25 112 LEU A CA 1
ATOM 947 C C . LEU A 1 112 ? 14.842 -20.832 -17.551 1.00 96.25 112 LEU A C 1
ATOM 949 O O . LEU A 1 112 ? 14.388 -21.681 -16.787 1.00 96.25 112 LEU A O 1
ATOM 953 N N . LYS A 1 113 ? 15.868 -20.046 -17.190 1.00 95.06 113 LYS A N 1
ATOM 954 C CA . LYS A 1 113 ? 16.526 -20.123 -15.869 1.00 95.06 113 LYS A CA 1
ATOM 955 C C . LYS A 1 113 ? 15.581 -19.884 -14.685 1.00 95.06 113 LYS A C 1
ATOM 957 O O . LYS A 1 113 ? 15.885 -20.294 -13.569 1.00 95.06 113 LYS A O 1
ATOM 962 N N . GLN A 1 114 ? 14.448 -19.218 -14.907 1.00 95.19 114 GLN A N 1
ATOM 963 C CA . GLN A 1 114 ? 13.409 -18.964 -13.903 1.00 95.19 114 GLN A CA 1
ATOM 964 C C . GLN A 1 114 ? 12.247 -19.974 -13.968 1.00 95.19 114 GLN A C 1
ATOM 966 O O . GLN A 1 114 ? 11.202 -19.739 -13.350 1.00 95.19 114 GLN A O 1
ATOM 971 N N . ASN A 1 115 ? 12.430 -21.092 -14.682 1.00 95.81 115 ASN A N 1
ATOM 972 C CA . ASN A 1 115 ? 11.470 -22.186 -14.861 1.00 95.81 115 ASN A CA 1
ATOM 973 C C . ASN A 1 115 ? 10.169 -21.784 -15.574 1.00 95.81 115 ASN A C 1
ATOM 975 O O . ASN A 1 115 ? 9.101 -22.330 -15.288 1.00 95.81 115 ASN A O 1
ATOM 979 N N . TYR A 1 116 ? 10.230 -20.812 -16.488 1.00 97.06 116 TYR A N 1
ATOM 980 C CA . TYR A 1 116 ? 9.092 -20.517 -17.359 1.00 97.06 116 TYR A CA 1
ATOM 981 C C . TYR A 1 116 ? 8.933 -21.621 -18.415 1.00 97.06 116 TYR A C 1
ATOM 983 O O . TYR A 1 116 ? 9.935 -22.009 -19.012 1.00 97.06 116 TYR A O 1
ATOM 991 N N . PRO A 1 117 ? 7.702 -22.098 -18.683 1.00 96.69 117 PRO A N 1
ATOM 992 C CA . PRO A 1 117 ? 7.443 -23.016 -19.788 1.00 96.69 117 PRO A CA 1
ATOM 993 C C . PRO A 1 117 ? 7.817 -22.384 -21.128 1.00 96.69 117 PRO A C 1
ATOM 995 O O . PRO A 1 117 ? 7.417 -21.247 -21.395 1.00 96.69 117 PRO A O 1
ATOM 998 N N . GLU A 1 118 ? 8.539 -23.128 -21.962 1.00 97.25 118 GLU A N 1
ATOM 999 C CA . GLU A 1 118 ? 9.061 -22.648 -23.244 1.00 97.25 118 GLU A CA 1
ATOM 1000 C C . GLU A 1 118 ? 7.948 -22.158 -24.180 1.00 97.25 118 GLU A C 1
ATOM 1002 O O . GLU A 1 118 ? 8.025 -21.033 -24.666 1.00 97.25 118 GLU A O 1
ATOM 1007 N N . ASP A 1 119 ? 6.840 -22.900 -24.283 1.00 97.12 119 ASP A N 1
ATOM 1008 C CA . ASP A 1 119 ? 5.678 -22.523 -25.104 1.00 97.12 119 ASP A CA 1
ATOM 1009 C C . ASP A 1 119 ? 5.129 -21.126 -24.768 1.00 97.12 119 ASP A C 1
ATOM 1011 O O . ASP A 1 119 ? 4.715 -20.371 -25.646 1.00 97.12 119 ASP A O 1
ATOM 1015 N N . ILE A 1 120 ? 5.126 -20.757 -23.479 1.00 95.56 120 ILE A N 1
ATOM 1016 C CA . ILE A 1 120 ? 4.632 -19.448 -23.022 1.00 95.56 120 ILE A CA 1
ATOM 1017 C C . ILE A 1 120 ? 5.599 -18.337 -23.435 1.00 95.56 120 ILE A C 1
ATOM 1019 O O . ILE A 1 120 ? 5.168 -17.218 -23.722 1.00 95.56 120 ILE A O 1
ATOM 1023 N N . ILE A 1 121 ? 6.901 -18.621 -23.413 1.00 97.38 121 ILE A N 1
ATOM 1024 C CA . ILE A 1 121 ? 7.938 -17.671 -23.812 1.00 97.38 121 ILE A CA 1
ATOM 1025 C C . ILE A 1 121 ? 7.855 -17.446 -25.322 1.00 97.38 121 ILE A C 1
ATOM 1027 O O . ILE A 1 121 ? 7.780 -16.298 -25.759 1.00 97.38 121 ILE A O 1
ATOM 1031 N N . ASP A 1 122 ? 7.803 -18.527 -26.094 1.00 97.44 122 ASP A N 1
ATOM 1032 C CA . ASP A 1 122 ? 7.822 -18.481 -27.553 1.00 97.44 122 ASP A CA 1
ATOM 1033 C C . ASP A 1 122 ? 6.554 -17.832 -28.116 1.00 97.44 122 ASP A C 1
ATOM 1035 O O . ASP A 1 122 ? 6.654 -16.923 -28.943 1.00 97.44 122 ASP A O 1
ATOM 1039 N N . ASP A 1 123 ? 5.369 -18.182 -27.595 1.00 97.31 123 ASP A N 1
ATOM 1040 C CA . ASP A 1 123 ? 4.116 -17.488 -27.927 1.00 97.31 123 ASP A CA 1
ATOM 1041 C C . ASP A 1 123 ? 4.219 -15.982 -27.648 1.00 97.31 123 ASP A C 1
ATOM 1043 O O . ASP A 1 123 ? 3.838 -15.142 -28.467 1.00 97.31 123 ASP A O 1
ATOM 1047 N N . ALA A 1 124 ? 4.757 -15.613 -26.486 1.00 96.50 124 ALA A N 1
ATOM 1048 C CA . ALA A 1 124 ? 4.867 -14.220 -26.095 1.00 96.50 124 ALA A CA 1
ATOM 1049 C C . ALA A 1 124 ? 5.839 -13.426 -26.980 1.00 96.50 124 ALA A C 1
ATOM 1051 O O . ALA A 1 124 ? 5.525 -12.289 -27.348 1.00 96.50 124 ALA A O 1
ATOM 1052 N N . ILE A 1 125 ? 6.991 -14.010 -27.325 1.00 97.06 125 ILE A N 1
ATOM 1053 C CA . ILE A 1 125 ? 7.973 -13.411 -28.235 1.00 97.06 125 ILE A CA 1
ATOM 1054 C C . ILE A 1 125 ? 7.363 -13.264 -29.628 1.00 97.06 125 ILE A C 1
ATOM 1056 O O . ILE A 1 125 ? 7.427 -12.175 -30.199 1.00 97.06 125 ILE A O 1
ATOM 1060 N N . LEU A 1 126 ? 6.711 -14.308 -30.146 1.00 96.75 126 LEU A N 1
ATOM 1061 C CA . LEU A 1 126 ? 6.063 -14.289 -31.456 1.00 96.75 126 LEU A CA 1
ATOM 1062 C C . LEU A 1 126 ? 4.991 -13.197 -31.529 1.00 96.75 126 LEU A C 1
ATOM 1064 O O . LEU A 1 126 ? 5.001 -12.368 -32.442 1.00 96.75 126 LEU A O 1
ATOM 1068 N N . ARG A 1 127 ? 4.099 -13.142 -30.531 1.00 95.50 127 ARG A N 1
ATOM 1069 C CA . ARG A 1 127 ? 3.060 -12.108 -30.458 1.00 95.50 127 ARG A CA 1
ATOM 1070 C C . ARG A 1 127 ? 3.654 -10.709 -30.421 1.00 95.50 127 ARG A C 1
ATOM 1072 O O . ARG A 1 127 ? 3.147 -9.840 -31.117 1.00 95.50 127 ARG A O 1
ATOM 1079 N N . ALA A 1 128 ? 4.709 -10.480 -29.638 1.00 94.69 128 ALA A N 1
ATOM 1080 C CA . ALA A 1 128 ? 5.356 -9.173 -29.557 1.00 94.69 128 ALA A CA 1
ATOM 1081 C C . ALA A 1 128 ? 6.087 -8.791 -30.856 1.00 94.69 128 ALA A C 1
ATOM 1083 O O . ALA A 1 128 ? 6.007 -7.638 -31.279 1.00 94.69 128 ALA A O 1
ATOM 1084 N N . ARG A 1 129 ? 6.763 -9.746 -31.508 1.00 93.81 129 ARG A N 1
ATOM 1085 C CA . ARG A 1 129 ? 7.486 -9.547 -32.775 1.00 93.81 129 ARG A CA 1
ATOM 1086 C C . ARG A 1 129 ? 6.556 -9.088 -33.898 1.00 93.81 129 ARG A C 1
ATOM 1088 O O . ARG A 1 129 ? 6.920 -8.196 -34.662 1.00 93.81 129 ARG A O 1
ATOM 1095 N N . ASN A 1 130 ? 5.353 -9.658 -33.953 1.00 93.31 130 ASN A N 1
ATOM 1096 C CA . ASN A 1 130 ? 4.361 -9.381 -34.992 1.00 93.31 130 ASN A CA 1
ATOM 1097 C C . ASN A 1 130 ? 3.663 -8.018 -34.843 1.00 93.31 130 ASN A C 1
ATOM 1099 O O . ASN A 1 130 ? 2.939 -7.602 -35.746 1.00 93.31 130 ASN A O 1
ATOM 1103 N N . VAL A 1 131 ? 3.874 -7.295 -33.738 1.00 91.75 131 VAL A N 1
ATOM 1104 C CA . VAL A 1 131 ? 3.311 -5.950 -33.573 1.00 91.75 131 VAL A CA 1
ATOM 1105 C C . VAL A 1 131 ? 4.112 -4.933 -34.393 1.00 91.75 131 VAL A C 1
ATOM 1107 O O . VAL A 1 131 ? 5.351 -4.911 -34.376 1.00 91.75 131 VAL A O 1
ATOM 1110 N N . ASN A 1 132 ? 3.406 -4.044 -35.095 1.00 91.25 132 ASN A N 1
ATOM 1111 C CA . ASN A 1 132 ? 4.025 -2.927 -35.798 1.00 91.25 132 ASN A CA 1
ATOM 1112 C C . ASN A 1 132 ? 4.601 -1.916 -34.793 1.00 91.25 132 ASN A C 1
ATOM 1114 O O . ASN A 1 132 ? 3.895 -1.403 -33.929 1.00 91.25 132 ASN A O 1
ATOM 1118 N N . ARG A 1 133 ? 5.893 -1.600 -34.921 1.00 91.88 133 ARG A N 1
ATOM 1119 C CA . ARG A 1 133 ? 6.596 -0.685 -34.010 1.00 91.88 133 ARG A CA 1
ATOM 1120 C C . ARG A 1 133 ? 5.986 0.721 -33.980 1.00 91.88 133 ARG A C 1
ATOM 1122 O O . ARG A 1 133 ? 5.935 1.321 -32.908 1.00 91.88 133 ARG A O 1
ATOM 1129 N N . ASN A 1 134 ? 5.524 1.242 -35.116 1.00 89.31 134 ASN A N 1
ATOM 1130 C CA . ASN A 1 134 ? 4.973 2.597 -35.196 1.00 89.31 134 ASN A CA 1
ATOM 1131 C C . ASN A 1 134 ? 3.676 2.712 -34.388 1.00 89.31 134 ASN A C 1
ATOM 1133 O O . ASN A 1 134 ? 3.494 3.687 -33.662 1.00 89.31 134 ASN A O 1
ATOM 1137 N N . ASP A 1 135 ? 2.839 1.677 -34.416 1.00 88.94 135 ASP A N 1
ATOM 1138 C CA . ASP A 1 135 ? 1.601 1.629 -33.631 1.00 88.94 135 ASP A CA 1
ATOM 1139 C C . ASP A 1 135 ? 1.895 1.609 -32.122 1.00 88.94 135 ASP A C 1
ATOM 1141 O O . ASP A 1 135 ? 1.188 2.228 -31.326 1.00 88.94 135 ASP A O 1
ATOM 1145 N N . ILE A 1 136 ? 2.986 0.950 -31.713 1.00 89.38 136 ILE A N 1
ATOM 1146 C CA . ILE A 1 136 ? 3.414 0.903 -30.308 1.00 89.38 136 ILE A CA 1
ATOM 1147 C C . ILE A 1 136 ? 3.897 2.274 -29.822 1.00 89.38 136 ILE A C 1
ATOM 1149 O O . ILE A 1 136 ? 3.613 2.650 -28.681 1.00 89.38 136 ILE A O 1
ATOM 1153 N N . ILE A 1 137 ? 4.662 2.990 -30.652 1.00 88.19 137 ILE A N 1
ATOM 1154 C CA . ILE A 1 137 ? 5.243 4.298 -30.310 1.00 88.19 137 ILE A CA 1
ATOM 1155 C C . ILE A 1 137 ? 4.157 5.367 -30.243 1.00 88.19 137 ILE A C 1
ATOM 1157 O O . ILE A 1 137 ? 4.120 6.134 -29.283 1.00 88.19 137 ILE A O 1
ATOM 1161 N N . ASN A 1 138 ? 3.261 5.380 -31.229 1.00 84.50 138 ASN A N 1
ATOM 1162 C CA . ASN A 1 138 ? 2.168 6.347 -31.291 1.00 84.50 138 ASN A CA 1
ATOM 1163 C C . ASN A 1 138 ? 1.078 6.047 -30.252 1.00 84.50 138 ASN A C 1
ATOM 1165 O O . ASN A 1 138 ? 0.353 6.949 -29.842 1.00 84.50 138 ASN A O 1
ATOM 1169 N N . GLY A 1 139 ? 1.038 4.803 -29.762 1.00 73.44 139 GLY A N 1
ATOM 1170 C CA . GLY A 1 139 ? 0.187 4.349 -28.676 1.00 73.44 139 GLY A CA 1
ATOM 1171 C C . GLY A 1 139 ? -1.294 4.284 -29.067 1.00 73.44 139 GLY A C 1
ATOM 1172 O O . GLY A 1 139 ? -1.781 5.065 -29.881 1.00 73.44 139 GLY A O 1
ATOM 1173 N N . PRO A 1 140 ? -2.079 3.376 -28.468 1.00 66.38 140 PRO A N 1
ATOM 1174 C CA . PRO A 1 140 ? -3.525 3.474 -28.584 1.00 66.38 140 PRO A CA 1
ATOM 1175 C C . PRO A 1 140 ? -3.996 4.736 -27.851 1.00 66.38 140 PRO A C 1
ATOM 1177 O O . PRO A 1 140 ? -3.602 4.963 -26.701 1.00 66.38 140 PRO A O 1
ATOM 1180 N N . ASN A 1 141 ? -4.879 5.522 -28.480 1.00 57.91 141 ASN A N 1
ATOM 1181 C CA . ASN A 1 141 ? -5.648 6.571 -27.807 1.00 57.91 141 ASN A CA 1
ATOM 1182 C C . ASN A 1 141 ? -6.318 5.953 -26.574 1.00 57.91 141 ASN A C 1
ATOM 1184 O O . ASN A 1 141 ? -7.289 5.201 -26.687 1.00 57.91 141 ASN A O 1
ATOM 1188 N N . ARG A 1 142 ? -5.763 6.209 -25.383 1.00 59.41 142 ARG A N 1
ATOM 1189 C CA . ARG A 1 142 ? -6.308 5.692 -24.128 1.00 59.41 142 ARG A CA 1
ATOM 1190 C C . ARG A 1 142 ? -7.624 6.402 -23.863 1.00 59.41 142 ARG A C 1
ATOM 1192 O O . ARG A 1 142 ? -7.661 7.431 -23.197 1.00 59.41 142 ARG A O 1
ATOM 1199 N N . VAL A 1 143 ? -8.718 5.826 -24.350 1.00 61.03 143 VAL A N 1
ATOM 1200 C CA . VAL A 1 143 ? -10.048 6.182 -23.869 1.00 61.03 143 VAL A CA 1
ATOM 1201 C C . VAL A 1 143 ? -10.089 5.757 -22.408 1.00 61.03 143 VAL A C 1
ATOM 1203 O O . VAL A 1 143 ? -10.157 4.569 -22.086 1.00 61.03 143 VAL A O 1
ATOM 1206 N N . SER A 1 144 ? -9.972 6.736 -21.516 1.00 55.75 144 SER A N 1
ATOM 1207 C CA . SER A 1 144 ? -10.168 6.561 -20.084 1.00 55.75 144 SER A CA 1
ATOM 1208 C C . SER A 1 144 ? -11.594 6.059 -19.854 1.00 55.75 144 SER A C 1
ATOM 1210 O O . SER A 1 144 ? -12.527 6.843 -19.694 1.00 55.75 144 SER A O 1
ATOM 1212 N N . LYS A 1 145 ? -11.783 4.737 -19.828 1.00 60.38 145 LYS A N 1
ATOM 1213 C CA . LYS A 1 145 ? -12.979 4.148 -19.230 1.00 60.38 145 LYS A CA 1
ATOM 1214 C C . LYS A 1 145 ? -12.876 4.392 -17.731 1.00 60.38 145 LYS A C 1
ATOM 1216 O O . LYS A 1 145 ? -12.200 3.643 -17.023 1.00 60.38 145 LYS A O 1
ATOM 1221 N N . THR A 1 146 ? -13.540 5.442 -17.256 1.00 53.91 146 THR A N 1
ATOM 1222 C CA . THR A 1 146 ? -13.808 5.692 -15.837 1.00 53.91 146 THR A CA 1
ATOM 1223 C C . THR A 1 146 ? -14.676 4.555 -15.310 1.00 53.91 146 THR A C 1
ATOM 1225 O O . THR A 1 146 ? -15.901 4.613 -15.252 1.00 53.91 146 THR A O 1
ATOM 1228 N N . THR A 1 147 ? -14.033 3.439 -14.986 1.00 58.25 147 THR A N 1
ATOM 1229 C CA . THR A 1 147 ? -14.732 2.277 -14.456 1.00 58.25 147 THR A CA 1
ATOM 1230 C C . THR A 1 147 ? -14.976 2.554 -12.980 1.00 58.25 147 THR A C 1
ATOM 1232 O O . THR A 1 147 ? -14.053 2.485 -12.176 1.00 58.25 147 THR A O 1
ATOM 1235 N N . SER A 1 148 ? -16.219 2.878 -12.617 1.00 67.56 148 SER A N 1
ATOM 1236 C CA . SER A 1 148 ? -16.660 3.156 -11.239 1.00 67.56 148 SER A CA 1
ATOM 1237 C C . SER A 1 148 ? -16.679 1.908 -10.334 1.00 67.56 148 SER A C 1
ATOM 1239 O O . SER A 1 148 ? -17.477 1.822 -9.401 1.00 67.56 148 SER A O 1
ATOM 1241 N N . GLN A 1 149 ? -15.893 0.879 -10.660 1.00 78.75 149 GLN A N 1
ATOM 1242 C CA . GLN A 1 149 ? -15.922 -0.398 -9.962 1.00 78.75 149 GLN A CA 1
ATOM 1243 C C . GLN A 1 149 ? -14.996 -0.351 -8.750 1.00 78.75 149 GLN A C 1
ATOM 1245 O O . GLN A 1 149 ? -13.801 -0.084 -8.866 1.00 78.75 149 GLN A O 1
ATOM 1250 N N . THR A 1 150 ? -15.557 -0.636 -7.579 1.00 86.12 150 THR A N 1
ATOM 1251 C CA . THR A 1 150 ? -14.814 -0.659 -6.320 1.00 86.12 150 THR A CA 1
ATOM 1252 C C . THR A 1 150 ? -13.870 -1.859 -6.283 1.00 86.12 150 THR A C 1
ATOM 1254 O O . THR A 1 150 ? -14.300 -3.003 -6.457 1.00 86.12 150 THR A O 1
ATOM 1257 N N . ASN A 1 151 ? -12.586 -1.606 -6.028 1.00 88.88 151 ASN A N 1
ATOM 1258 C CA . ASN A 1 151 ? -11.586 -2.656 -5.860 1.00 88.88 151 ASN A CA 1
ATOM 1259 C C . ASN A 1 151 ? -11.617 -3.212 -4.431 1.00 88.88 151 ASN A C 1
ATOM 1261 O O . ASN A 1 151 ? -11.567 -2.455 -3.462 1.00 88.88 151 ASN A O 1
ATOM 1265 N N . LEU A 1 152 ? -11.626 -4.537 -4.301 1.00 89.00 152 LEU A N 1
ATOM 1266 C CA . LEU A 1 152 ? -11.360 -5.235 -3.049 1.00 89.00 152 LEU A CA 1
ATOM 1267 C C . LEU A 1 152 ? -9.908 -5.712 -3.056 1.00 89.00 152 LEU A C 1
ATOM 1269 O O . LEU A 1 152 ? -9.559 -6.634 -3.792 1.00 89.00 152 LEU A O 1
ATOM 1273 N N . VAL A 1 153 ? -9.062 -5.087 -2.238 1.00 89.88 153 VAL A N 1
ATOM 1274 C CA . VAL A 1 153 ? -7.637 -5.428 -2.173 1.00 89.88 153 VAL A CA 1
ATOM 1275 C C . VAL A 1 153 ? -7.409 -6.557 -1.171 1.00 89.88 153 VAL A C 1
ATOM 1277 O O . VAL A 1 153 ? -7.616 -6.374 0.026 1.00 89.88 153 VAL A O 1
ATOM 1280 N N . LEU A 1 154 ? -6.943 -7.710 -1.650 1.00 89.88 154 LEU A N 1
ATOM 1281 C CA . LEU A 1 154 ? -6.619 -8.884 -0.831 1.00 89.88 154 LEU A CA 1
ATOM 1282 C C . LEU A 1 154 ? -5.141 -9.243 -0.957 1.00 89.88 154 LEU A C 1
ATOM 1284 O O . LEU A 1 154 ? -4.523 -8.989 -1.985 1.00 89.88 154 LEU A O 1
ATOM 1288 N N . THR A 1 155 ? -4.557 -9.865 0.064 1.00 89.25 155 THR A N 1
ATOM 1289 C CA . THR A 1 155 ? -3.222 -10.465 -0.080 1.00 89.25 155 THR A CA 1
ATOM 1290 C C . THR A 1 155 ? -3.330 -11.736 -0.923 1.00 89.25 155 THR A C 1
ATOM 1292 O O . THR A 1 155 ? -4.209 -12.562 -0.684 1.00 89.25 155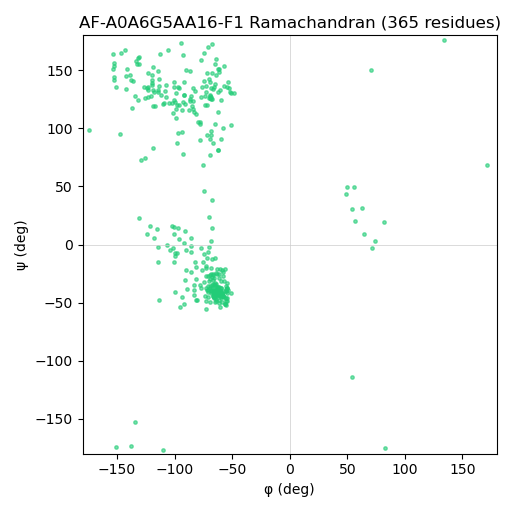 THR A O 1
ATOM 1295 N N . TYR A 1 156 ? -2.468 -11.882 -1.932 1.00 87.38 156 TYR A N 1
ATOM 1296 C CA . TYR A 1 156 ? -2.420 -13.098 -2.739 1.00 87.38 156 TYR A CA 1
ATOM 1297 C C . TYR A 1 156 ? -1.965 -14.296 -1.903 1.00 87.38 156 TYR A C 1
ATOM 1299 O O . TYR A 1 156 ? -0.965 -14.209 -1.197 1.00 87.38 156 TYR A O 1
ATOM 1307 N N . SER A 1 157 ? -2.652 -15.424 -2.064 1.00 85.38 157 SER A N 1
ATOM 1308 C CA . SER A 1 157 ? -2.192 -16.732 -1.606 1.00 85.38 157 SER A CA 1
ATOM 1309 C C . SER A 1 157 ? -2.458 -17.763 -2.697 1.00 85.38 157 SER A C 1
ATOM 1311 O O . SER A 1 157 ? -3.517 -17.736 -3.327 1.00 85.38 157 SER A O 1
ATOM 1313 N N . SER A 1 158 ? -1.526 -18.694 -2.902 1.00 82.00 158 SER A N 1
ATOM 1314 C CA . SER A 1 158 ? -1.707 -19.831 -3.813 1.00 82.00 158 SER A CA 1
ATOM 1315 C C . SER A 1 158 ? -2.843 -20.763 -3.382 1.00 82.00 158 SER A C 1
ATOM 1317 O O . SER A 1 158 ? -3.442 -21.413 -4.233 1.00 82.00 158 SER A O 1
ATOM 1319 N N . SER A 1 159 ? -3.168 -20.798 -2.086 1.00 84.75 159 SER A N 1
ATOM 1320 C CA . SER A 1 159 ? -4.281 -21.574 -1.527 1.00 84.75 159 SER A CA 1
ATOM 1321 C C . SER A 1 159 ? -5.626 -20.844 -1.572 1.00 84.75 159 SER A C 1
ATOM 1323 O O . SER A 1 159 ? -6.653 -21.431 -1.233 1.00 84.75 159 SER A O 1
ATOM 1325 N N . ALA A 1 160 ? -5.654 -19.566 -1.970 1.00 83.81 160 ALA A N 1
ATOM 1326 C CA . ALA A 1 160 ? -6.898 -18.811 -2.003 1.00 83.81 160 ALA A CA 1
ATOM 1327 C C . ALA A 1 160 ? -7.831 -19.350 -3.106 1.00 83.81 160 ALA A C 1
ATOM 1329 O O . ALA A 1 160 ? -7.396 -19.535 -4.248 1.00 83.81 160 ALA A O 1
ATOM 1330 N N . PRO A 1 161 ? -9.131 -19.548 -2.818 1.00 87.38 161 PRO A N 1
ATOM 1331 C CA . PRO A 1 161 ? -10.092 -19.910 -3.850 1.00 87.38 161 PRO A CA 1
ATOM 1332 C C . PRO A 1 161 ? -10.291 -18.747 -4.834 1.00 87.38 161 PRO A C 1
ATOM 1334 O O . PRO A 1 161 ? -9.818 -17.628 -4.626 1.00 87.38 161 PRO A O 1
ATOM 1337 N N . ARG A 1 162 ? -11.024 -18.986 -5.928 1.00 87.50 162 ARG A N 1
ATOM 1338 C CA . ARG A 1 162 ? -11.330 -17.956 -6.939 1.00 87.50 162 ARG A CA 1
ATOM 1339 C C . ARG A 1 162 ? -12.300 -16.903 -6.375 1.00 87.50 162 ARG A C 1
ATOM 1341 O O . ARG A 1 162 ? -13.488 -16.925 -6.689 1.00 87.50 162 ARG A O 1
ATOM 1348 N N . ILE A 1 163 ? -11.797 -15.978 -5.550 1.00 89.56 163 ILE A N 1
ATOM 1349 C CA . ILE A 1 163 ? -12.600 -14.999 -4.792 1.00 89.56 163 ILE A CA 1
ATOM 1350 C C . ILE A 1 163 ? -13.472 -14.139 -5.709 1.00 89.56 163 ILE A C 1
ATOM 1352 O O . ILE A 1 163 ? -14.635 -13.915 -5.394 1.00 89.56 163 ILE A O 1
ATOM 1356 N N . ASN A 1 164 ? -12.961 -13.721 -6.873 1.00 88.75 164 ASN A N 1
ATOM 1357 C CA . ASN A 1 164 ? -13.757 -12.983 -7.863 1.00 88.75 164 ASN A CA 1
ATOM 1358 C C . ASN A 1 164 ? -15.041 -13.735 -8.256 1.00 88.75 164 ASN A C 1
ATOM 1360 O O . ASN A 1 164 ? -16.113 -13.133 -8.338 1.00 88.75 164 ASN A O 1
ATOM 1364 N N . ASN A 1 165 ? -14.958 -15.057 -8.439 1.00 89.88 165 ASN A N 1
ATOM 1365 C CA . ASN A 1 165 ? -16.110 -15.883 -8.801 1.00 89.88 165 ASN A CA 1
ATOM 1366 C C . ASN A 1 165 ? -17.085 -16.007 -7.627 1.00 89.88 165 ASN A C 1
ATOM 1368 O O . ASN A 1 165 ? -18.293 -15.921 -7.825 1.00 89.88 165 ASN A O 1
ATOM 1372 N N . ILE A 1 166 ? -16.563 -16.171 -6.408 1.00 90.25 166 ILE A N 1
ATOM 1373 C CA . ILE A 1 166 ? -17.368 -16.250 -5.182 1.00 90.25 166 ILE A CA 1
ATOM 1374 C C . ILE A 1 166 ? -18.143 -14.944 -4.979 1.00 90.25 166 ILE A C 1
ATOM 1376 O O . ILE A 1 166 ? -19.359 -14.973 -4.813 1.00 90.25 166 ILE A O 1
ATOM 1380 N N . LEU A 1 167 ? -17.471 -13.794 -5.057 1.00 89.19 167 LEU A N 1
ATOM 1381 C CA . LEU A 1 167 ? -18.115 -12.490 -4.884 1.00 89.19 167 LEU A CA 1
ATOM 1382 C C . LEU A 1 167 ? -19.154 -12.211 -5.962 1.00 89.19 167 LEU A C 1
ATOM 1384 O O . LEU A 1 167 ? -20.219 -11.690 -5.650 1.00 89.19 167 LEU A O 1
ATOM 1388 N N . SER A 1 168 ? -18.872 -12.589 -7.208 1.00 89.06 168 SER A N 1
ATOM 1389 C CA . SER A 1 168 ? -19.836 -12.440 -8.300 1.00 89.06 168 SER A CA 1
ATOM 1390 C C . SER A 1 168 ? -21.070 -13.319 -8.074 1.00 89.06 168 SER A C 1
ATOM 1392 O O . SER A 1 168 ? -22.193 -12.844 -8.216 1.00 89.06 168 SER A O 1
AT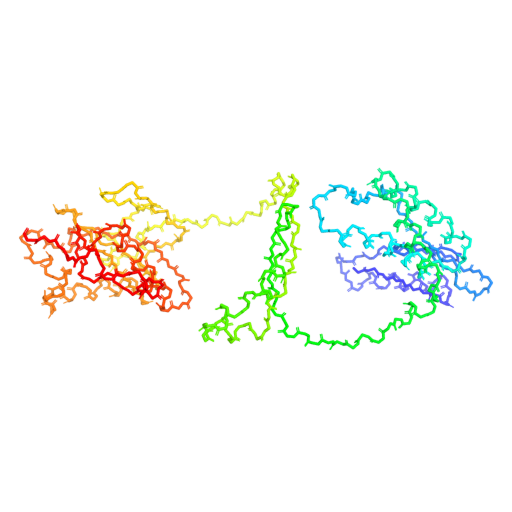OM 1394 N N . ARG A 1 169 ? -20.879 -14.577 -7.649 1.00 91.75 169 ARG A N 1
ATOM 1395 C CA . ARG A 1 169 ? -21.963 -15.535 -7.371 1.00 91.75 169 ARG A CA 1
ATOM 1396 C C . ARG A 1 169 ? -22.826 -15.125 -6.176 1.00 91.75 169 ARG A C 1
ATOM 1398 O O . ARG A 1 169 ? -24.041 -15.285 -6.215 1.00 91.75 169 ARG A O 1
ATOM 1405 N N . HIS A 1 170 ? -22.208 -14.599 -5.122 1.00 89.38 170 HIS A N 1
ATOM 1406 C CA . HIS A 1 170 ? -22.878 -14.254 -3.865 1.00 89.38 170 HIS A CA 1
ATOM 1407 C C . HIS A 1 170 ? -23.152 -12.752 -3.712 1.00 89.38 170 HIS A C 1
ATOM 1409 O O . HIS A 1 170 ? -23.488 -12.288 -2.622 1.00 89.38 170 HIS A O 1
ATOM 1415 N N . PHE A 1 171 ? -23.071 -11.978 -4.800 1.00 90.12 171 PHE A N 1
ATOM 1416 C CA . PHE A 1 171 ? -23.286 -10.529 -4.771 1.00 90.12 171 PHE A CA 1
ATOM 1417 C C . PHE A 1 171 ? -24.671 -10.135 -4.231 1.00 90.12 171 PHE A C 1
ATOM 1419 O O . PHE A 1 171 ? -24.825 -9.077 -3.623 1.00 90.12 171 PHE A O 1
ATOM 1426 N N . ASN A 1 172 ? -25.668 -11.014 -4.371 1.00 90.06 172 ASN A N 1
ATOM 1427 C CA . ASN A 1 172 ? -27.005 -10.807 -3.816 1.00 90.06 172 ASN A CA 1
ATOM 1428 C C . ASN A 1 172 ? -26.999 -10.593 -2.293 1.00 90.06 172 ASN A C 1
ATOM 1430 O O . ASN A 1 172 ? -27.808 -9.811 -1.810 1.00 90.06 172 ASN A O 1
ATOM 1434 N N . ILE A 1 173 ? -26.061 -11.196 -1.550 1.00 89.69 173 ILE A N 1
ATOM 1435 C CA . ILE A 1 173 ? -25.914 -10.980 -0.099 1.00 89.69 173 ILE A CA 1
ATOM 1436 C C . ILE A 1 173 ? -25.526 -9.521 0.184 1.00 89.69 173 ILE A C 1
ATOM 1438 O O . ILE A 1 173 ? -26.100 -8.868 1.049 1.00 89.69 173 ILE A O 1
ATOM 1442 N N . ILE A 1 174 ? -24.597 -8.966 -0.603 1.00 85.94 174 ILE A N 1
ATOM 1443 C CA . ILE A 1 174 ? -24.176 -7.560 -0.492 1.00 85.94 174 ILE A CA 1
ATOM 1444 C C . ILE A 1 174 ? -25.357 -6.626 -0.806 1.00 85.94 174 ILE A C 1
ATOM 1446 O O . ILE A 1 174 ? -25.536 -5.611 -0.131 1.00 85.94 174 ILE A O 1
ATOM 1450 N N . ARG A 1 175 ? -26.208 -7.002 -1.770 1.00 87.50 175 ARG A N 1
ATOM 1451 C CA . ARG A 1 175 ? -27.400 -6.230 -2.155 1.00 87.50 175 ARG A CA 1
ATOM 1452 C C . ARG A 1 175 ? -28.500 -6.186 -1.088 1.00 87.50 175 ARG A C 1
ATOM 1454 O O . ARG A 1 175 ? -29.321 -5.275 -1.124 1.00 87.50 175 ARG A O 1
ATOM 1461 N N . GLN A 1 176 ? -28.524 -7.118 -0.132 1.00 89.06 176 GLN A N 1
ATOM 1462 C CA . GLN A 1 176 ? -29.519 -7.108 0.954 1.00 89.06 176 GLN A CA 1
ATOM 1463 C C . GLN A 1 176 ? -29.348 -5.892 1.877 1.00 89.06 176 GLN A C 1
ATOM 1465 O O . GLN A 1 176 ? -30.317 -5.377 2.432 1.00 89.06 176 GLN A O 1
ATOM 1470 N N . SER A 1 177 ? -28.124 -5.372 2.010 1.00 87.88 177 SER A N 1
ATOM 1471 C CA . SER A 1 177 ? -27.864 -4.166 2.792 1.00 87.88 177 SER A CA 1
ATOM 1472 C C . SER A 1 177 ? -27.960 -2.913 1.922 1.00 87.88 177 SER A C 1
ATOM 1474 O O . SER A 1 177 ? -27.157 -2.710 1.007 1.00 87.88 177 SER A O 1
ATOM 1476 N N . LYS A 1 178 ? -28.870 -1.994 2.276 1.00 85.44 178 LYS A N 1
ATOM 1477 C CA . LYS A 1 178 ? -28.979 -0.671 1.627 1.00 85.44 178 LYS A CA 1
ATOM 1478 C C . LYS A 1 178 ? -27.647 0.098 1.645 1.00 85.44 178 LYS A C 1
ATOM 1480 O O . LYS A 1 178 ? -27.287 0.716 0.649 1.00 85.44 178 LYS A O 1
ATOM 1485 N N . ARG A 1 179 ? -26.876 -0.009 2.740 1.00 85.62 179 ARG A N 1
ATOM 1486 C CA . ARG A 1 179 ? -25.547 0.619 2.883 1.00 85.62 179 ARG A CA 1
ATOM 1487 C C . ARG A 1 179 ? -24.512 0.017 1.938 1.00 85.62 179 ARG A C 1
ATOM 1489 O O . ARG A 1 179 ? -23.698 0.735 1.374 1.00 85.62 179 ARG A O 1
ATOM 1496 N N . LEU A 1 180 ? -24.476 -1.307 1.818 1.00 84.81 180 LEU A N 1
ATOM 1497 C CA . LEU A 1 180 ? -23.481 -1.950 0.962 1.00 84.81 180 LEU A CA 1
ATOM 1498 C C . LEU A 1 180 ? -23.830 -1.777 -0.515 1.00 84.81 180 LEU A C 1
ATOM 1500 O O . LEU A 1 180 ? -22.927 -1.593 -1.317 1.00 84.81 180 LEU A O 1
ATOM 1504 N N . THR A 1 181 ? -25.117 -1.728 -0.856 1.00 85.75 181 THR A N 1
ATOM 1505 C CA . THR A 1 181 ? -25.586 -1.447 -2.221 1.00 85.75 181 THR A CA 1
ATOM 1506 C C . THR A 1 181 ? -25.178 -0.051 -2.696 1.00 85.75 181 THR A C 1
ATOM 1508 O O . THR A 1 181 ? -24.792 0.105 -3.851 1.00 85.75 181 THR A O 1
ATOM 1511 N N . SER A 1 182 ? -25.191 0.959 -1.816 1.00 84.81 182 SER A N 1
ATOM 1512 C CA . SER A 1 182 ? -24.723 2.306 -2.178 1.00 84.81 182 SER A CA 1
ATOM 1513 C C . SER A 1 182 ? -23.206 2.382 -2.393 1.00 84.81 182 SER A C 1
ATOM 1515 O O . SER A 1 182 ? -22.739 3.251 -3.118 1.00 84.81 182 SER A O 1
ATOM 1517 N N . ILE A 1 183 ? -22.432 1.492 -1.762 1.00 83.56 183 ILE A N 1
ATOM 1518 C CA . ILE A 1 183 ? -20.963 1.439 -1.880 1.00 83.56 183 ILE A CA 1
ATOM 1519 C C . ILE A 1 183 ? -20.532 0.546 -3.056 1.00 83.56 183 ILE A C 1
ATOM 1521 O O . ILE A 1 183 ? -19.562 0.840 -3.755 1.00 83.56 183 ILE A O 1
ATOM 1525 N N . PHE A 1 184 ? -21.244 -0.558 -3.272 1.00 86.25 184 PHE A N 1
ATOM 1526 C CA . PHE A 1 184 ? -20.949 -1.575 -4.271 1.00 86.25 184 PHE A CA 1
ATOM 1527 C C . PHE A 1 184 ? -22.107 -1.667 -5.266 1.00 86.25 184 PHE A C 1
ATOM 1529 O O . PHE A 1 184 ? -22.964 -2.539 -5.162 1.00 86.25 184 PHE A O 1
ATOM 1536 N N . ALA A 1 185 ? -22.115 -0.779 -6.264 1.00 84.19 185 ALA A N 1
ATOM 1537 C CA . ALA A 1 185 ? -23.090 -0.829 -7.360 1.00 84.19 185 ALA A CA 1
ATOM 1538 C C . ALA A 1 185 ? -22.912 -2.071 -8.262 1.00 84.19 185 ALA A C 1
ATOM 1540 O O . ALA A 1 185 ? -23.847 -2.525 -8.916 1.00 84.19 185 ALA A O 1
ATOM 1541 N N . LYS A 1 186 ? -21.694 -2.622 -8.296 1.00 88.00 186 LYS A N 1
ATOM 1542 C CA . LYS A 1 186 ? -21.306 -3.843 -9.013 1.00 88.00 186 LYS A CA 1
ATOM 1543 C C . LYS A 1 186 ? -20.526 -4.758 -8.063 1.00 88.00 186 LYS A C 1
ATOM 1545 O O . LYS A 1 186 ? -19.992 -4.251 -7.070 1.00 88.00 186 LYS A O 1
ATOM 1550 N N . PRO A 1 187 ? -20.403 -6.064 -8.372 1.00 87.62 187 PRO A N 1
ATOM 1551 C CA . PRO A 1 187 ? -19.510 -6.949 -7.639 1.00 87.62 187 PRO A CA 1
ATOM 1552 C C . PRO A 1 187 ? -18.115 -6.320 -7.492 1.00 87.62 187 PRO A C 1
ATOM 1554 O O . PRO A 1 187 ? -17.567 -5.830 -8.491 1.00 87.62 187 PRO A O 1
ATOM 1557 N N . PRO A 1 188 ? -17.544 -6.295 -6.272 1.00 88.44 188 PRO A N 1
ATOM 1558 C CA . PRO A 1 188 ? -16.212 -5.753 -6.056 1.00 88.44 188 PRO A CA 1
ATOM 1559 C C . PRO A 1 188 ? -15.194 -6.474 -6.939 1.00 88.44 188 PRO A C 1
ATOM 1561 O O . PRO A 1 188 ? -15.212 -7.701 -7.038 1.00 88.44 188 PRO A O 1
ATOM 1564 N N . HIS A 1 189 ? -14.296 -5.717 -7.561 1.00 88.38 189 HIS A N 1
ATOM 1565 C CA . HIS A 1 189 ? -13.216 -6.294 -8.349 1.00 88.38 189 HIS A CA 1
ATOM 1566 C C . HIS A 1 189 ? -12.066 -6.688 -7.423 1.00 88.38 189 HIS A C 1
ATOM 1568 O O . HIS A 1 189 ? -11.446 -5.827 -6.797 1.00 88.38 189 HIS A O 1
ATOM 1574 N N . VAL A 1 190 ? -11.780 -7.984 -7.300 1.00 89.38 190 VAL A N 1
ATOM 1575 C CA . VAL A 1 190 ? -10.678 -8.453 -6.455 1.00 89.38 190 VAL A CA 1
ATOM 1576 C C . VAL A 1 190 ? -9.358 -8.111 -7.118 1.00 89.38 190 VAL A C 1
ATOM 1578 O O . VAL A 1 190 ? -9.043 -8.587 -8.210 1.00 89.38 190 VAL A O 1
ATOM 1581 N N . VAL A 1 191 ? -8.564 -7.323 -6.404 1.00 89.00 191 VAL A N 1
ATOM 1582 C CA . VAL A 1 191 ? -7.191 -6.990 -6.756 1.00 89.00 191 VAL A CA 1
ATOM 1583 C C . VAL A 1 191 ? -6.285 -7.598 -5.702 1.00 89.00 191 VAL A C 1
ATOM 1585 O O . VAL A 1 191 ? -6.526 -7.466 -4.504 1.00 89.00 191 VAL A O 1
ATOM 1588 N N . TYR A 1 192 ? -5.225 -8.262 -6.142 1.00 89.06 192 TYR A N 1
ATOM 1589 C CA . TYR A 1 192 ? -4.291 -8.887 -5.224 1.00 89.06 192 TYR A CA 1
ATOM 1590 C C . TYR A 1 192 ? -3.063 -8.009 -4.999 1.00 89.06 192 TYR A C 1
ATOM 1592 O O . TYR A 1 192 ? -2.417 -7.574 -5.950 1.00 89.06 192 TYR A O 1
ATOM 1600 N N . ARG A 1 193 ? -2.707 -7.792 -3.732 1.00 87.69 193 ARG A N 1
ATOM 1601 C CA . ARG A 1 193 ? -1.379 -7.316 -3.333 1.00 87.69 193 ARG A CA 1
ATOM 1602 C C . ARG A 1 193 ? -0.461 -8.509 -3.077 1.00 87.69 193 ARG A C 1
ATOM 1604 O O . ARG A 1 193 ? -0.920 -9.570 -2.651 1.00 87.69 193 ARG A O 1
ATOM 1611 N N . ARG A 1 194 ? 0.840 -8.320 -3.304 1.00 83.06 194 ARG A N 1
ATOM 1612 C CA . ARG A 1 194 ? 1.861 -9.306 -2.926 1.00 83.06 194 ARG A CA 1
ATOM 1613 C C . ARG A 1 194 ? 1.877 -9.512 -1.411 1.00 83.06 194 ARG A C 1
ATOM 1615 O O . ARG A 1 194 ? 1.578 -8.580 -0.661 1.00 83.06 194 ARG A O 1
ATOM 1622 N N . ASP A 1 195 ? 2.260 -10.705 -0.984 1.00 83.00 195 ASP A N 1
ATOM 1623 C CA . ASP A 1 195 ? 2.513 -10.966 0.429 1.00 83.00 195 ASP A CA 1
ATOM 1624 C C . ASP A 1 195 ? 3.842 -10.337 0.889 1.00 83.00 195 ASP A C 1
ATOM 1626 O O . ASP A 1 195 ? 4.676 -9.916 0.068 1.00 83.00 195 ASP A O 1
ATOM 1630 N N . LYS A 1 196 ? 4.024 -10.236 2.208 1.00 82.62 196 LYS A N 1
ATOM 1631 C CA . LYS A 1 196 ? 5.268 -9.761 2.820 1.00 82.62 196 LYS A CA 1
ATOM 1632 C C . LYS A 1 196 ? 6.374 -10.782 2.576 1.00 82.62 196 LYS A C 1
ATOM 1634 O O . LYS A 1 196 ? 6.226 -11.956 2.895 1.00 82.62 196 LYS A O 1
ATOM 1639 N N . ASN A 1 197 ? 7.496 -10.327 2.034 1.00 82.19 197 ASN A N 1
ATOM 1640 C CA . ASN A 1 197 ? 8.697 -11.147 1.909 1.00 82.19 197 ASN A CA 1
ATOM 1641 C C . ASN A 1 197 ? 9.640 -10.908 3.102 1.00 82.19 197 ASN A C 1
ATOM 1643 O O . ASN A 1 197 ? 9.417 -10.012 3.918 1.00 82.19 197 ASN A O 1
ATOM 1647 N N . LEU A 1 198 ? 10.723 -11.688 3.188 1.00 83.56 198 LEU A N 1
ATOM 1648 C CA . LEU A 1 198 ? 11.726 -11.539 4.248 1.00 83.56 198 LEU A CA 1
ATOM 1649 C C . LEU A 1 198 ? 12.261 -10.109 4.348 1.00 83.56 198 LEU A C 1
ATOM 1651 O O . LEU A 1 198 ? 12.419 -9.602 5.450 1.00 83.56 198 LEU A O 1
ATOM 1655 N N . LYS A 1 199 ? 12.474 -9.422 3.221 1.00 82.69 199 LYS A N 1
ATOM 1656 C CA . LYS A 1 199 ? 12.908 -8.022 3.230 1.00 82.69 199 LYS A CA 1
ATOM 1657 C C . LYS A 1 199 ? 11.884 -7.125 3.931 1.00 82.69 199 LYS A C 1
ATOM 1659 O O . LYS A 1 199 ? 12.290 -6.314 4.747 1.00 82.69 199 LYS A O 1
ATOM 1664 N N . ASP A 1 200 ? 10.587 -7.278 3.677 1.00 81.88 200 ASP A N 1
ATOM 1665 C CA . ASP A 1 200 ? 9.554 -6.458 4.336 1.00 81.88 200 ASP A CA 1
ATOM 1666 C C . ASP A 1 200 ? 9.411 -6.758 5.836 1.00 81.88 200 ASP A C 1
ATOM 1668 O O . ASP A 1 200 ? 8.920 -5.926 6.600 1.00 81.88 200 ASP A O 1
ATOM 1672 N N . ILE A 1 201 ? 9.784 -7.969 6.254 1.00 83.56 201 ILE A N 1
ATOM 1673 C CA . ILE A 1 201 ? 9.743 -8.394 7.657 1.00 83.56 201 ILE A CA 1
ATOM 1674 C C . ILE A 1 201 ? 10.985 -7.889 8.399 1.00 83.56 201 ILE A C 1
ATOM 1676 O O . ILE A 1 201 ? 10.859 -7.317 9.484 1.00 83.56 201 ILE A O 1
ATOM 1680 N N . LEU A 1 202 ? 12.163 -8.095 7.807 1.00 83.81 202 LEU A N 1
ATOM 1681 C CA . LEU A 1 202 ? 13.471 -7.838 8.410 1.00 83.81 202 LEU A CA 1
ATOM 1682 C C . LEU A 1 202 ? 13.894 -6.369 8.294 1.00 83.81 202 LEU A C 1
ATOM 1684 O O . LEU A 1 202 ? 14.523 -5.835 9.203 1.00 83.81 202 LEU A O 1
ATOM 1688 N N . VAL A 1 203 ? 13.540 -5.693 7.198 1.00 79.25 203 VAL A N 1
ATOM 1689 C CA . VAL A 1 203 ? 13.914 -4.297 6.950 1.00 79.25 203 VAL A CA 1
ATOM 1690 C C . VAL A 1 203 ? 12.765 -3.391 7.369 1.00 79.25 203 VAL A C 1
ATOM 1692 O O . VAL A 1 203 ? 11.834 -3.128 6.610 1.00 79.25 203 VAL A O 1
ATOM 1695 N N . ARG A 1 204 ? 12.845 -2.873 8.596 1.00 62.12 204 ARG A N 1
ATOM 1696 C CA . ARG A 1 204 ? 11.993 -1.774 9.057 1.00 62.12 204 ARG A CA 1
ATOM 1697 C C . ARG A 1 204 ? 12.795 -0.483 9.008 1.00 62.12 204 ARG A C 1
ATOM 1699 O O . ARG A 1 204 ? 13.717 -0.303 9.796 1.00 62.12 204 ARG A O 1
ATOM 1706 N N . ALA A 1 205 ? 12.419 0.434 8.122 1.00 59.75 205 ALA A N 1
ATOM 1707 C CA . ALA A 1 205 ? 12.845 1.819 8.259 1.00 59.75 205 ALA A CA 1
ATOM 1708 C C . ALA A 1 205 ? 12.145 2.393 9.501 1.00 59.75 205 ALA A C 1
ATOM 1710 O O . ALA A 1 205 ? 10.983 2.791 9.436 1.00 59.75 205 ALA A O 1
ATOM 1711 N N . LYS A 1 206 ? 12.810 2.365 10.662 1.00 54.97 206 LYS A N 1
ATOM 1712 C CA . LYS A 1 206 ? 12.367 3.140 11.824 1.00 54.97 206 LYS A CA 1
ATOM 1713 C C . LYS A 1 206 ? 12.649 4.605 11.513 1.00 54.97 206 LYS A C 1
ATOM 1715 O O . LYS A 1 206 ? 13.748 5.095 11.739 1.00 54.97 206 LYS A O 1
ATOM 1720 N N . THR A 1 207 ? 11.661 5.311 10.984 1.00 56.41 207 THR A N 1
ATOM 1721 C CA . THR A 1 207 ? 11.599 6.750 11.224 1.00 56.41 207 THR A CA 1
ATOM 1722 C C . THR A 1 207 ? 11.262 6.907 12.702 1.00 56.41 207 THR A C 1
ATOM 1724 O O . THR A 1 207 ? 10.314 6.269 13.162 1.00 56.41 207 THR A O 1
ATOM 1727 N N . ASN A 1 208 ? 12.042 7.686 13.454 1.00 56.84 208 ASN A N 1
ATOM 1728 C CA . ASN A 1 208 ? 11.714 8.048 14.833 1.00 56.84 208 ASN A CA 1
AT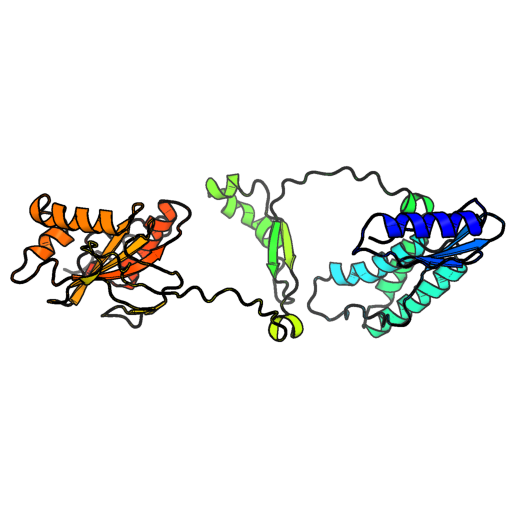OM 1729 C C . ASN A 1 208 ? 10.407 8.854 14.824 1.00 56.84 208 ASN A C 1
ATOM 1731 O O . ASN A 1 208 ? 10.420 10.080 14.817 1.00 56.84 208 ASN A O 1
ATOM 1735 N N . THR A 1 209 ? 9.262 8.177 14.764 1.00 56.06 209 THR A N 1
ATOM 1736 C CA . THR A 1 209 ? 8.005 8.768 15.207 1.00 56.06 209 THR A CA 1
ATOM 1737 C C . THR A 1 209 ? 8.221 9.117 16.674 1.00 56.06 209 THR A C 1
ATOM 1739 O O . THR A 1 209 ? 8.638 8.222 17.416 1.00 56.06 209 THR A O 1
ATOM 1742 N N . PRO A 1 210 ? 8.012 10.379 17.092 1.00 57.81 210 PRO A N 1
ATOM 1743 C CA . PRO A 1 210 ? 8.097 10.724 18.502 1.00 57.81 210 PRO A CA 1
ATOM 1744 C C . PRO A 1 210 ? 7.211 9.745 19.269 1.00 57.81 210 PRO A C 1
ATOM 1746 O O . PRO A 1 210 ? 6.081 9.485 18.848 1.00 57.81 210 PRO A O 1
ATOM 1749 N N . GLU A 1 211 ? 7.753 9.138 20.325 1.00 59.31 211 GLU A N 1
ATOM 1750 C CA . GLU A 1 211 ? 6.986 8.248 21.189 1.00 59.31 211 GLU A CA 1
ATOM 1751 C C . GLU A 1 211 ? 5.812 9.050 21.746 1.00 59.31 211 GLU A C 1
ATOM 1753 O O . GLU A 1 211 ? 5.961 9.854 22.664 1.00 59.31 211 GLU A O 1
ATOM 1758 N N . ILE A 1 212 ? 4.630 8.878 21.153 1.00 61.50 212 ILE A N 1
ATOM 1759 C CA . ILE A 1 212 ? 3.400 9.364 21.758 1.00 61.50 212 ILE A CA 1
ATOM 1760 C C . ILE A 1 212 ? 3.293 8.583 23.061 1.00 61.50 212 ILE A C 1
ATOM 1762 O O . ILE A 1 212 ? 3.182 7.356 23.041 1.00 61.50 212 ILE A O 1
ATOM 1766 N N . GLN A 1 213 ? 3.397 9.286 24.186 1.00 73.75 213 GLN A N 1
ATOM 1767 C CA . GLN A 1 213 ? 3.292 8.694 25.509 1.00 73.75 213 GLN A CA 1
ATOM 1768 C C . GLN A 1 213 ? 1.861 8.180 25.699 1.00 73.75 213 GLN A C 1
ATOM 1770 O O . GLN A 1 213 ? 0.982 8.893 26.170 1.00 73.75 213 GLN A O 1
ATOM 1775 N N . SER A 1 214 ? 1.613 6.942 25.278 1.00 89.31 214 SER A N 1
ATOM 1776 C CA . SER A 1 214 ? 0.299 6.323 25.382 1.00 89.31 214 SER A CA 1
ATOM 1777 C C . SER A 1 214 ? -0.069 6.075 26.843 1.00 89.31 214 SER A C 1
ATOM 1779 O O . SER A 1 214 ? 0.798 5.818 27.690 1.00 89.31 214 SER A O 1
ATOM 1781 N N . GLY A 1 215 ? -1.363 6.167 27.135 1.00 93.31 215 GLY A N 1
ATOM 1782 C CA . GLY A 1 215 ? -1.942 5.961 28.452 1.00 93.31 215 GLY A CA 1
ATOM 1783 C C . GLY A 1 215 ? -2.956 7.031 28.847 1.00 93.31 215 GLY A C 1
ATOM 1784 O O . GLY A 1 215 ? -3.178 8.023 28.157 1.00 93.31 215 GLY A O 1
ATOM 1785 N N . CYS A 1 216 ? -3.560 6.810 30.005 1.00 94.81 216 CYS A N 1
ATOM 1786 C CA . CYS A 1 216 ? -4.390 7.754 30.732 1.00 94.81 216 CYS A CA 1
ATOM 1787 C C . CYS A 1 216 ? -3.529 8.452 31.792 1.00 94.81 216 CYS A C 1
ATOM 1789 O O . CYS A 1 216 ? -2.756 7.786 32.477 1.00 94.81 216 CYS A O 1
ATOM 1791 N N . TYR A 1 217 ? -3.638 9.775 31.920 1.00 95.56 217 TYR A N 1
ATOM 1792 C CA . TYR A 1 217 ? -2.898 10.571 32.905 1.00 95.56 217 TYR A CA 1
ATOM 1793 C C . TYR A 1 217 ? -3.658 11.859 33.287 1.00 95.56 217 TYR A C 1
ATOM 1795 O O . TYR A 1 217 ? -4.500 12.347 32.524 1.00 95.56 217 TYR A O 1
ATOM 1803 N N . PRO A 1 218 ? -3.402 12.450 34.468 1.00 96.06 218 PRO A N 1
ATOM 1804 C CA . PRO A 1 218 ? -3.957 13.754 34.829 1.00 96.06 218 PRO A CA 1
ATOM 1805 C C . PRO A 1 218 ? -3.422 14.857 33.903 1.00 96.06 218 PRO A C 1
ATOM 1807 O O . PRO A 1 218 ? -2.263 14.842 33.501 1.00 96.06 218 PRO A O 1
ATOM 1810 N N . CYS A 1 219 ? -4.235 15.872 33.589 1.00 95.00 219 CYS A N 1
ATOM 1811 C CA . CYS A 1 219 ? -3.807 16.956 32.691 1.00 95.00 219 CYS A CA 1
ATOM 1812 C C . CYS A 1 219 ? -2.871 18.003 33.333 1.00 95.00 219 CYS A C 1
ATOM 1814 O O . CYS A 1 219 ? -2.477 18.952 32.661 1.00 95.00 219 CYS A O 1
ATOM 1816 N N . GLY A 1 220 ? -2.571 17.900 34.634 1.00 93.19 220 GLY A N 1
ATOM 1817 C CA . GLY A 1 220 ? -1.624 18.780 35.343 1.00 93.19 220 GLY A CA 1
ATOM 1818 C C . GLY A 1 220 ? -2.082 20.227 35.602 1.00 93.19 220 GLY A C 1
ATOM 1819 O O . GLY A 1 220 ? -1.381 20.982 36.266 1.00 93.19 220 GLY A O 1
ATOM 1820 N N . LYS A 1 221 ? -3.261 20.646 35.127 1.00 94.31 221 LYS A N 1
ATOM 1821 C CA . LYS A 1 221 ? -3.775 22.011 35.358 1.00 94.31 221 LYS A CA 1
ATOM 1822 C C . LYS A 1 221 ? -4.160 22.217 36.830 1.00 94.31 221 LYS A C 1
ATOM 1824 O O . LYS A 1 221 ? -4.994 21.476 37.348 1.00 94.31 221 LYS A O 1
ATOM 1829 N N . ALA A 1 222 ? -3.664 23.291 37.452 1.00 90.94 222 ALA A N 1
ATOM 1830 C CA . ALA A 1 222 ? -3.808 23.572 38.890 1.00 90.94 222 ALA A CA 1
ATOM 1831 C C . ALA A 1 222 ? -5.256 23.569 39.427 1.00 90.94 222 ALA A C 1
ATOM 1833 O O . ALA A 1 222 ? -5.495 23.180 40.563 1.00 90.94 222 ALA A O 1
ATOM 1834 N N . ARG A 1 223 ? -6.243 23.985 38.619 1.00 92.44 223 ARG A N 1
ATOM 1835 C CA . ARG A 1 223 ? -7.666 24.055 39.023 1.00 92.44 223 ARG A CA 1
ATOM 1836 C C . ARG A 1 223 ? -8.515 22.880 38.519 1.00 92.44 223 A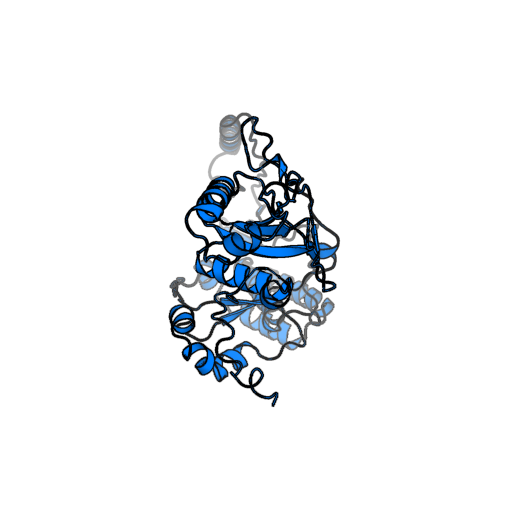RG A C 1
ATOM 1838 O O . ARG A 1 223 ? -9.744 22.929 38.586 1.00 92.44 223 ARG A O 1
ATOM 1845 N N . CYS A 1 224 ? -7.903 21.840 37.950 1.00 93.25 224 CYS A N 1
ATOM 1846 C CA . CYS A 1 224 ? -8.649 20.717 37.391 1.00 93.25 224 CYS A CA 1
ATOM 1847 C C . CYS A 1 224 ? -9.144 19.777 38.497 1.00 93.25 224 CYS A C 1
ATOM 1849 O O . CYS A 1 224 ? -8.383 18.969 39.021 1.00 93.25 224 CYS A O 1
ATOM 1851 N N . LYS A 1 225 ? -10.447 19.827 38.794 1.00 90.94 225 LYS A N 1
ATOM 1852 C CA . LYS A 1 225 ? -11.088 18.998 39.834 1.00 90.94 225 LYS A CA 1
ATOM 1853 C C . LYS A 1 225 ? -11.129 17.495 39.527 1.00 90.94 225 LYS A C 1
ATOM 1855 O O . LYS A 1 225 ? -11.469 16.721 40.409 1.00 90.94 225 LYS A O 1
ATOM 1860 N N . VAL A 1 226 ? -10.828 17.099 38.290 1.00 94.00 226 VAL A N 1
ATOM 1861 C CA . VAL A 1 226 ? -10.825 15.693 37.848 1.00 94.00 226 VAL A CA 1
ATOM 1862 C C . VAL A 1 226 ? -9.451 15.054 38.022 1.00 94.00 226 VAL A C 1
ATOM 1864 O O . VAL A 1 226 ? -9.370 13.864 38.289 1.00 94.00 226 VAL A O 1
ATOM 1867 N N . CYS A 1 227 ? -8.368 15.836 37.908 1.00 95.00 227 CYS A N 1
ATOM 1868 C CA . CYS A 1 227 ? -6.996 15.327 38.000 1.00 95.00 227 CYS A CA 1
ATOM 1869 C C . CYS A 1 227 ? -6.720 14.467 39.245 1.00 95.00 227 CYS A C 1
ATOM 1871 O O . CYS A 1 227 ? -6.087 13.433 39.061 1.00 95.00 227 CYS A O 1
ATOM 1873 N N . PRO A 1 228 ? -7.196 14.816 40.461 1.00 94.44 228 PRO A N 1
ATOM 1874 C CA . PRO A 1 228 ? -6.962 13.991 41.650 1.00 94.44 228 PRO A CA 1
ATOM 1875 C C . PRO A 1 228 ? -7.540 12.574 41.554 1.00 94.44 228 PRO A C 1
ATOM 1877 O O . PRO A 1 228 ? -7.104 11.686 42.270 1.00 94.44 228 PRO A O 1
ATOM 1880 N N . GLN A 1 229 ? -8.521 12.369 40.674 1.00 95.06 229 GLN A N 1
ATOM 1881 C CA . GLN A 1 229 ? -9.223 11.101 40.496 1.00 95.06 229 GLN A CA 1
ATOM 1882 C C . GLN A 1 229 ? -8.702 10.301 39.299 1.00 95.06 229 GLN A C 1
ATOM 1884 O O . GLN A 1 229 ? -9.134 9.174 39.079 1.00 95.06 229 GLN A O 1
ATOM 1889 N N . MET A 1 230 ? -7.816 10.878 38.486 1.00 95.38 230 MET A N 1
ATOM 1890 C CA . MET A 1 230 ? -7.298 10.225 37.287 1.00 95.38 230 MET A CA 1
ATOM 1891 C C . MET A 1 230 ? -6.244 9.191 37.659 1.00 95.38 230 MET A C 1
ATOM 1893 O O . MET A 1 230 ? -5.246 9.513 38.301 1.00 95.38 230 MET A O 1
ATOM 1897 N N . VAL A 1 231 ? -6.425 7.967 37.178 1.00 94.81 231 VAL A N 1
ATOM 1898 C CA . VAL A 1 231 ? -5.423 6.911 37.298 1.00 94.81 231 VAL A CA 1
ATOM 1899 C C . VAL A 1 231 ? -4.411 7.061 36.168 1.00 94.81 231 VAL A C 1
ATOM 1901 O O . VAL A 1 231 ? -4.774 7.048 34.988 1.00 94.81 231 VAL A O 1
ATOM 1904 N N . THR A 1 232 ? -3.132 7.184 36.528 1.00 95.62 232 THR A N 1
ATOM 1905 C CA . THR A 1 232 ? -2.036 7.125 35.559 1.00 95.62 232 THR A CA 1
ATOM 1906 C C . THR A 1 232 ? -1.771 5.669 35.191 1.00 95.62 232 THR A C 1
ATOM 1908 O O . THR A 1 232 ? -1.190 4.928 35.980 1.00 95.62 232 THR A O 1
ATOM 1911 N N . THR A 1 233 ? -2.210 5.238 34.009 1.00 94.44 233 THR A N 1
ATOM 1912 C CA . THR A 1 233 ? -2.044 3.848 33.555 1.00 94.44 233 THR A CA 1
ATOM 1913 C C . THR A 1 233 ? -1.992 3.736 32.034 1.00 94.44 233 THR A C 1
ATOM 1915 O O . THR A 1 233 ? -2.562 4.555 31.315 1.00 94.44 233 THR A O 1
ATOM 1918 N N . ARG A 1 234 ? -1.332 2.689 31.532 1.00 93.31 234 ARG A N 1
ATOM 1919 C CA . ARG A 1 234 ? -1.360 2.289 30.114 1.00 93.31 234 ARG A CA 1
ATOM 1920 C C . ARG A 1 234 ? -2.316 1.138 29.835 1.00 93.31 234 ARG A C 1
ATOM 1922 O O . ARG A 1 234 ? -2.569 0.820 28.679 1.00 93.31 234 ARG A O 1
ATOM 1929 N N . GLU A 1 235 ? -2.840 0.510 30.879 1.00 92.12 235 GLU A N 1
ATOM 1930 C CA . GLU A 1 235 ? -3.694 -0.665 30.772 1.00 92.12 235 GLU A CA 1
ATOM 1931 C C . GLU A 1 235 ? -4.857 -0.578 31.758 1.00 92.12 235 GLU A C 1
ATOM 1933 O O . GLU A 1 235 ? -4.719 -0.077 32.875 1.00 92.12 235 GLU A O 1
ATOM 1938 N N . SER A 1 236 ? -6.005 -1.105 31.350 1.00 88.75 236 SER A N 1
ATOM 1939 C CA . SER A 1 236 ? -7.167 -1.307 32.208 1.00 88.75 236 SER A CA 1
ATOM 1940 C C . SER A 1 236 ? -7.506 -2.795 32.225 1.00 88.75 236 SER A C 1
ATOM 1942 O O . SER A 1 236 ? -7.599 -3.426 31.169 1.00 88.75 236 SER A O 1
ATOM 1944 N N . LYS A 1 237 ? -7.629 -3.373 33.421 1.00 85.38 237 LYS A N 1
ATOM 1945 C CA . LYS A 1 237 ? -7.981 -4.783 33.624 1.00 85.38 237 LYS A CA 1
ATOM 1946 C C . LYS A 1 237 ? -9.405 -4.855 34.151 1.00 85.38 237 LYS A C 1
ATOM 1948 O O . LYS A 1 237 ? -9.754 -4.066 35.020 1.00 85.38 237 LYS A O 1
ATOM 1953 N N . ALA A 1 238 ? -10.200 -5.786 33.637 1.00 77.62 238 ALA A N 1
ATOM 1954 C CA . ALA A 1 238 ? -11.515 -6.061 34.203 1.00 77.62 238 ALA A CA 1
ATOM 1955 C C . ALA A 1 238 ? -11.369 -6.838 35.520 1.00 77.62 238 ALA A C 1
ATOM 1957 O O . ALA A 1 238 ? -10.546 -7.749 35.606 1.00 77.62 238 ALA A O 1
ATOM 1958 N N . ASN A 1 239 ? -12.194 -6.530 36.524 1.00 69.50 239 ASN A N 1
ATOM 1959 C CA . ASN A 1 239 ? -12.095 -7.181 37.840 1.00 69.50 239 ASN A CA 1
ATOM 1960 C C . ASN A 1 239 ? -12.457 -8.678 37.816 1.00 69.50 239 ASN A C 1
ATOM 1962 O O . ASN A 1 239 ? -11.944 -9.446 38.624 1.00 69.50 239 ASN A O 1
ATOM 1966 N N . PHE A 1 240 ? -13.322 -9.109 36.890 1.00 64.00 240 PHE A N 1
ATOM 1967 C CA . PHE A 1 240 ? -13.946 -10.446 36.913 1.00 64.00 240 PHE A CA 1
ATOM 1968 C C . PHE A 1 240 ? -13.614 -11.336 35.703 1.00 64.00 240 PHE A C 1
ATOM 1970 O O . PHE A 1 240 ? -14.201 -12.406 35.539 1.00 64.00 240 PHE A O 1
ATOM 1977 N N . LEU A 1 241 ? -12.726 -10.889 34.816 1.00 68.25 241 LEU A N 1
ATOM 1978 C CA . LEU A 1 241 ? -12.334 -11.584 33.587 1.00 68.25 241 LEU A CA 1
ATOM 1979 C C . LEU A 1 241 ? -10.832 -11.402 33.370 1.00 68.25 241 LEU A C 1
ATOM 1981 O O . LEU A 1 241 ? -10.301 -10.340 33.681 1.00 68.25 241 LEU A O 1
ATOM 1985 N N . ASP A 1 242 ? -10.170 -12.358 32.711 1.00 77.12 242 ASP A N 1
ATOM 1986 C CA . ASP A 1 242 ? -8.813 -12.155 32.168 1.00 77.12 242 ASP A CA 1
ATOM 1987 C C . ASP A 1 242 ? -8.848 -11.274 30.899 1.00 77.12 242 ASP A C 1
ATOM 1989 O O . ASP A 1 242 ? -8.290 -11.584 29.848 1.00 77.12 242 ASP A O 1
ATOM 1993 N N . PHE A 1 243 ? -9.601 -10.174 30.968 1.00 85.06 243 PHE A N 1
ATOM 1994 C CA . PHE A 1 243 ? -9.671 -9.162 29.932 1.00 85.06 243 PHE A CA 1
ATOM 1995 C C . PHE A 1 243 ? -8.784 -7.985 30.326 1.00 85.06 243 PHE A C 1
ATOM 1997 O O . PHE A 1 243 ? -8.965 -7.362 31.375 1.00 85.06 243 PHE A O 1
ATOM 2004 N N . LYS A 1 244 ? -7.835 -7.664 29.447 1.00 89.19 244 LYS A N 1
ATOM 2005 C CA . LYS A 1 244 ? -6.949 -6.508 29.568 1.00 89.19 244 LYS A CA 1
ATOM 2006 C C . LYS A 1 244 ? -7.089 -5.649 28.326 1.00 89.19 244 LYS A C 1
ATOM 2008 O O . LYS A 1 244 ? -7.095 -6.159 27.205 1.00 89.19 244 LYS A O 1
ATOM 2013 N N . PHE A 1 245 ? -7.190 -4.346 28.530 1.00 92.81 245 PHE A N 1
ATOM 2014 C CA . PHE A 1 245 ? -7.256 -3.366 27.463 1.00 92.81 245 PHE A CA 1
ATOM 2015 C C . PHE A 1 245 ? -6.067 -2.410 27.553 1.00 92.81 245 PHE A C 1
ATOM 2017 O O . PHE A 1 245 ? -5.910 -1.707 28.550 1.00 92.81 245 PHE A O 1
ATOM 2024 N N . CYS A 1 246 ? -5.239 -2.381 26.510 1.00 93.38 246 CYS A N 1
ATOM 2025 C CA . CYS A 1 246 ? -4.108 -1.462 26.404 1.00 93.38 246 CYS A CA 1
ATOM 2026 C C . CYS A 1 246 ? -4.572 -0.136 25.787 1.00 93.38 246 CYS A C 1
ATOM 2028 O O . CYS A 1 246 ? -5.125 -0.117 24.687 1.00 93.38 246 CYS A O 1
ATOM 2030 N N . ILE A 1 247 ? -4.315 0.965 26.486 1.00 94.50 247 ILE A N 1
ATOM 2031 C CA . ILE A 1 247 ? -4.629 2.325 26.049 1.00 94.50 247 ILE A CA 1
ATOM 2032 C C . ILE A 1 247 ? -3.519 2.771 25.097 1.00 94.50 247 ILE A C 1
ATOM 2034 O O . ILE A 1 247 ? -2.362 2.937 25.492 1.00 94.50 247 ILE A O 1
ATOM 2038 N N . THR A 1 248 ? -3.865 2.929 23.822 1.00 90.00 248 THR A N 1
ATOM 2039 C CA . THR A 1 248 ? -2.906 3.265 22.758 1.00 90.00 248 THR A CA 1
ATOM 2040 C C . THR A 1 248 ? -2.736 4.766 22.558 1.00 90.00 248 THR A C 1
ATOM 2042 O O . THR A 1 248 ? -1.716 5.220 22.047 1.00 90.00 248 THR A O 1
ATOM 2045 N N . GLU A 1 249 ? -3.726 5.540 22.980 1.00 91.44 249 GLU A N 1
ATOM 2046 C CA . GLU A 1 249 ? -3.798 6.983 22.839 1.00 91.44 249 GLU A CA 1
ATOM 2047 C C . GLU A 1 249 ? -3.227 7.702 24.065 1.00 91.44 249 GLU A C 1
ATOM 2049 O O . GLU A 1 249 ? -3.094 7.132 25.144 1.00 91.44 249 GLU A O 1
ATOM 2054 N N . SER A 1 250 ? -2.920 8.986 23.900 1.00 94.12 250 SER A N 1
ATOM 2055 C CA . SER A 1 250 ? -2.471 9.883 24.965 1.00 94.12 250 SER A CA 1
ATOM 2056 C C . SER A 1 250 ? -3.692 10.620 25.535 1.00 94.12 250 SER A C 1
ATOM 2058 O O . SER A 1 250 ? -4.176 11.580 24.930 1.00 94.12 250 SER A O 1
ATOM 2060 N N . LEU A 1 251 ? -4.256 10.136 26.644 1.00 96.38 251 LEU A N 1
ATOM 2061 C CA . LEU A 1 251 ? -5.554 10.572 27.172 1.00 96.38 251 LEU A CA 1
ATOM 2062 C C . LEU A 1 251 ? -5.424 11.295 28.514 1.00 96.38 251 LEU A C 1
ATOM 2064 O O . LEU A 1 251 ? -4.742 10.837 29.426 1.00 96.38 251 LEU A O 1
ATOM 2068 N N . ASN A 1 252 ? -6.143 12.407 28.668 1.00 96.50 252 ASN A N 1
ATOM 2069 C CA . ASN A 1 252 ? -6.207 13.160 29.919 1.00 96.50 252 ASN A CA 1
ATOM 2070 C C . ASN A 1 252 ? -7.549 13.896 30.084 1.00 96.50 252 ASN A C 1
ATOM 2072 O O . ASN A 1 252 ? -8.461 13.760 29.274 1.00 96.50 252 ASN A O 1
ATOM 2076 N N . CYS A 1 253 ? -7.685 14.715 31.129 1.00 96.38 253 CYS A N 1
ATOM 2077 C CA . CYS A 1 253 ? -8.931 15.419 31.454 1.00 96.38 253 CYS A CA 1
ATOM 2078 C C . CYS A 1 253 ? -9.479 16.338 30.334 1.00 96.38 253 CYS A C 1
ATOM 2080 O O . CYS A 1 253 ? -10.666 16.675 30.357 1.00 96.38 253 CYS A O 1
ATOM 2082 N N . ASP A 1 254 ? -8.627 16.806 29.411 1.00 96.25 254 ASP A N 1
ATOM 2083 C CA . ASP A 1 254 ? -8.995 17.618 28.239 1.00 96.25 254 ASP A CA 1
ATOM 2084 C C . ASP A 1 254 ? -9.493 16.780 27.053 1.00 96.25 254 ASP A C 1
ATOM 2086 O O . ASP A 1 254 ? -10.083 17.344 26.132 1.00 96.25 254 ASP A O 1
ATOM 2090 N N . SER A 1 255 ? -9.265 15.464 27.047 1.00 96.44 255 SER A N 1
ATOM 2091 C CA . SER A 1 255 ? -9.620 14.604 25.918 1.00 96.44 255 SER A CA 1
ATOM 2092 C C . SER A 1 255 ? -11.130 14.616 25.678 1.00 96.44 255 SER A C 1
ATOM 2094 O O . SER A 1 255 ? -11.929 14.463 26.604 1.00 96.44 255 SER A O 1
ATOM 2096 N N . SER A 1 256 ? -11.521 14.816 24.424 1.00 96.50 256 SER A N 1
ATOM 2097 C CA . SER A 1 256 ? -12.903 14.771 23.947 1.00 96.50 256 SER A CA 1
ATOM 2098 C C . SER A 1 256 ? -13.158 13.487 23.166 1.00 96.50 256 SER A C 1
ATOM 2100 O O . SER A 1 256 ? -12.219 12.774 22.807 1.00 96.50 256 SER A O 1
ATOM 2102 N N . ASN A 1 257 ? -14.431 13.193 22.888 1.00 96.44 257 ASN A N 1
ATOM 2103 C CA . ASN A 1 257 ? -14.812 12.021 22.103 1.00 96.44 257 ASN A CA 1
ATOM 2104 C C . ASN A 1 257 ? -14.247 10.717 22.705 1.00 96.44 257 ASN A C 1
ATOM 2106 O O . ASN A 1 257 ? -13.601 9.936 22.008 1.00 96.44 257 ASN A O 1
ATOM 2110 N N . VAL A 1 258 ? -14.441 10.527 24.016 1.00 97.06 258 VAL A N 1
ATOM 2111 C CA . VAL A 1 258 ? -13.815 9.451 24.799 1.00 97.06 258 VAL A CA 1
ATOM 2112 C C . VAL A 1 258 ? -14.824 8.438 25.333 1.00 97.06 258 VAL A C 1
ATOM 2114 O O . VAL A 1 258 ? -15.957 8.794 25.671 1.00 97.06 258 VAL A O 1
ATOM 2117 N N . ILE A 1 259 ? -14.376 7.189 25.471 1.00 97.88 259 ILE A N 1
ATOM 2118 C CA . ILE A 1 259 ? -14.957 6.203 26.388 1.00 97.88 259 ILE A CA 1
ATOM 2119 C C . ILE A 1 259 ? -14.130 6.190 27.672 1.00 97.88 259 ILE A C 1
ATOM 2121 O O . ILE A 1 259 ? -12.898 6.183 27.618 1.00 97.88 259 ILE A O 1
ATOM 2125 N N . TYR A 1 260 ? -14.798 6.181 28.819 1.00 97.50 260 TYR A N 1
ATOM 2126 C CA . TYR A 1 260 ? -14.179 6.204 30.139 1.00 97.50 260 TYR A CA 1
ATOM 2127 C C . TYR A 1 260 ? -14.792 5.160 31.067 1.00 97.50 260 TYR A C 1
ATOM 2129 O O . TYR A 1 260 ? -15.934 4.737 30.889 1.00 97.50 260 TYR A O 1
ATOM 2137 N N . MET A 1 261 ? -14.019 4.806 32.086 1.00 96.75 261 MET A N 1
ATOM 2138 C CA . MET A 1 261 ? -14.388 3.935 33.187 1.00 96.75 261 MET A CA 1
ATOM 2139 C C . MET A 1 261 ? -14.293 4.707 34.502 1.00 96.75 261 MET A C 1
ATOM 2141 O O . MET A 1 261 ? -13.300 5.392 34.757 1.00 96.75 261 MET A O 1
ATOM 2145 N N . LEU A 1 262 ? -15.326 4.587 35.329 1.00 96.44 262 LEU A N 1
ATOM 2146 C CA . LEU A 1 262 ? -15.343 5.050 36.711 1.00 96.44 262 LEU A CA 1
ATOM 2147 C C . LEU A 1 262 ? -15.344 3.817 37.611 1.00 96.44 262 LEU A C 1
ATOM 2149 O O . LEU A 1 262 ? -16.248 2.992 37.507 1.00 96.44 262 LEU A O 1
ATOM 2153 N N . HIS A 1 263 ? -14.344 3.696 38.470 1.00 95.25 263 HIS A N 1
ATOM 2154 C CA . HIS A 1 263 ? -14.194 2.598 39.415 1.00 95.25 263 HIS A CA 1
ATOM 2155 C C . HIS A 1 263 ? -14.484 3.103 40.827 1.00 95.25 263 HIS A C 1
ATOM 2157 O O . HIS A 1 263 ? -13.895 4.098 41.258 1.00 95.25 263 HIS A O 1
ATOM 2163 N N . CYS A 1 264 ? -15.389 2.440 41.545 1.00 95.19 264 CYS A N 1
ATOM 2164 C CA . CYS A 1 264 ? -15.650 2.757 42.941 1.00 95.19 264 CYS A CA 1
ATOM 2165 C C . CYS A 1 264 ? -14.646 2.058 43.858 1.00 95.19 264 CYS A C 1
ATOM 2167 O O . CYS A 1 264 ? -14.670 0.840 43.997 1.00 95.19 264 CYS A O 1
ATOM 2169 N N . ASN A 1 265 ? -13.836 2.842 44.565 1.00 94.06 265 ASN A N 1
ATOM 2170 C CA . ASN A 1 265 ? -12.814 2.343 45.484 1.00 94.06 265 ASN A CA 1
ATOM 2171 C C . ASN A 1 265 ? -13.397 1.725 46.777 1.00 94.06 265 ASN A C 1
ATOM 2173 O O . ASN A 1 265 ? -12.638 1.192 47.578 1.00 94.06 265 ASN A O 1
ATOM 2177 N N . ILE A 1 266 ? -14.717 1.811 47.008 1.00 94.81 266 ILE A N 1
ATOM 2178 C CA . ILE A 1 266 ? -15.383 1.254 48.203 1.00 94.81 266 ILE A CA 1
ATOM 2179 C C . ILE A 1 266 ? -15.876 -0.173 47.961 1.00 94.81 266 ILE A C 1
ATOM 2181 O O . ILE A 1 266 ? -15.597 -1.063 48.756 1.00 94.81 266 ILE A O 1
ATOM 2185 N N . CYS A 1 267 ? -16.621 -0.398 46.878 1.00 93.00 267 CYS A N 1
ATOM 2186 C CA . CYS A 1 267 ? -17.247 -1.693 46.585 1.00 93.00 267 CYS A CA 1
ATOM 2187 C C . CYS A 1 267 ? -16.691 -2.385 45.331 1.00 93.00 267 CYS A C 1
ATOM 2189 O O . CYS A 1 267 ? -17.134 -3.481 44.997 1.00 93.00 267 CYS A O 1
ATOM 2191 N N . GLY A 1 268 ? -15.757 -1.755 44.612 1.00 91.50 268 GLY A N 1
ATOM 2192 C CA . GLY A 1 268 ? -15.121 -2.309 43.413 1.00 91.50 268 GLY A CA 1
ATOM 2193 C C . GLY A 1 268 ? -16.000 -2.329 42.158 1.00 91.50 268 GLY A C 1
ATOM 2194 O O . GLY A 1 268 ? -15.567 -2.834 41.122 1.00 91.50 268 GLY A O 1
ATOM 2195 N N . GLN A 1 269 ? -17.226 -1.798 42.219 1.00 93.38 269 GLN A N 1
ATOM 2196 C CA . GLN A 1 269 ? -18.110 -1.725 41.055 1.00 93.38 269 GLN A CA 1
ATOM 2197 C C . GLN A 1 269 ? -17.631 -0.676 40.047 1.00 93.38 269 GLN A C 1
ATOM 2199 O O . GLN A 1 269 ? -17.101 0.379 40.405 1.00 93.38 269 GLN A O 1
ATOM 2204 N N . GLU A 1 270 ? -17.876 -0.958 38.769 1.00 94.94 270 GLU A N 1
ATOM 2205 C CA . GLU A 1 270 ? -17.404 -0.147 37.649 1.00 94.94 270 GLU A CA 1
ATOM 2206 C C . GLU A 1 270 ? -18.563 0.391 36.810 1.00 94.94 270 GLU A C 1
ATOM 2208 O O . GLU A 1 270 ? -19.586 -0.269 36.618 1.00 94.94 270 GLU A O 1
ATOM 2213 N N . TYR A 1 271 ? -18.384 1.599 36.282 1.00 96.00 271 TYR A N 1
ATOM 2214 C CA . TYR A 1 271 ? -19.287 2.254 35.343 1.00 96.00 271 TYR A CA 1
ATOM 2215 C C . TYR A 1 271 ? -18.529 2.617 34.068 1.00 96.00 271 TYR A C 1
ATOM 2217 O O . TYR A 1 271 ? -17.528 3.333 34.123 1.00 96.00 271 TYR A O 1
ATOM 2225 N N . ILE A 1 272 ? -19.040 2.198 32.914 1.00 97.06 272 ILE A N 1
ATOM 2226 C CA . ILE A 1 272 ? -18.554 2.621 31.599 1.00 97.06 272 ILE A CA 1
ATOM 2227 C C . ILE A 1 272 ? -19.480 3.694 31.041 1.00 97.06 272 ILE A C 1
ATOM 2229 O O . ILE A 1 272 ? -20.705 3.567 31.081 1.00 97.06 272 ILE A O 1
ATOM 2233 N N . GLY A 1 273 ? -18.892 4.751 30.488 1.00 96.44 273 GLY A N 1
ATOM 2234 C CA . GLY A 1 273 ? -19.643 5.783 29.792 1.00 96.44 273 GLY A CA 1
ATOM 2235 C C . GLY A 1 273 ? -18.879 6.400 28.631 1.00 96.44 273 GLY A C 1
ATOM 2236 O O . GLY A 1 273 ? -17.658 6.292 28.528 1.00 96.44 273 GLY A O 1
ATOM 2237 N N . GLN A 1 274 ? -19.609 7.112 27.780 1.00 96.44 274 GLN A N 1
ATOM 2238 C CA . GLN A 1 274 ? -19.047 7.917 26.698 1.00 96.44 274 GLN A CA 1
ATOM 2239 C C . GLN A 1 274 ? -19.253 9.426 26.890 1.00 96.44 274 GLN A C 1
ATOM 2241 O O . GLN A 1 274 ? -20.096 9.876 27.675 1.00 96.44 274 GLN A O 1
ATOM 2246 N N . THR A 1 275 ? -18.500 10.220 26.130 1.00 96.00 275 THR A N 1
ATOM 2247 C CA . THR A 1 275 ? -18.756 11.651 25.913 1.00 96.00 275 THR A CA 1
ATOM 2248 C C . THR A 1 275 ? -18.206 12.103 24.564 1.00 96.00 275 THR A C 1
ATOM 2250 O O . THR A 1 275 ? -17.155 11.643 24.132 1.00 96.00 275 THR A O 1
ATOM 2253 N N . ASP A 1 276 ? -18.904 13.016 23.893 1.00 95.62 276 ASP A N 1
ATOM 2254 C CA . ASP A 1 276 ? -18.385 13.789 22.759 1.00 95.62 276 ASP A CA 1
ATOM 2255 C C . ASP A 1 276 ? -17.575 15.009 23.214 1.00 95.62 276 ASP A C 1
ATOM 2257 O O . ASP A 1 276 ? -16.530 15.302 22.640 1.00 95.62 276 ASP A O 1
ATOM 2261 N N . THR A 1 277 ? -18.020 15.688 24.269 1.00 95.44 277 THR A N 1
ATOM 2262 C CA . THR A 1 277 ? -17.334 16.836 24.878 1.00 95.44 277 THR A CA 1
ATOM 2263 C C . THR A 1 277 ? -16.059 16.436 25.629 1.00 95.44 277 THR A C 1
ATOM 2265 O O . THR A 1 277 ? -15.810 15.249 25.860 1.00 95.44 277 THR A O 1
ATOM 2268 N N . GLN A 1 278 ? -15.257 17.429 26.041 1.00 96.56 278 GLN A N 1
ATOM 2269 C CA . GLN A 1 278 ? -14.101 17.214 26.921 1.00 96.56 278 GLN A CA 1
ATOM 2270 C C . GLN A 1 278 ? -14.509 16.450 28.184 1.00 96.56 278 GLN A C 1
ATOM 2272 O O . GLN A 1 278 ? -15.484 16.811 28.851 1.00 96.56 278 GLN A O 1
ATOM 2277 N N . PHE A 1 279 ? -13.720 15.447 28.564 1.00 97.62 279 PHE A N 1
ATOM 2278 C CA . PHE A 1 279 ? -14.043 14.569 29.682 1.00 97.62 279 PHE A CA 1
ATOM 2279 C C . PHE A 1 279 ? -14.289 15.323 30.992 1.00 97.62 279 PHE A C 1
ATOM 2281 O O . PHE A 1 279 ? -15.234 15.009 31.714 1.00 97.62 279 PHE A O 1
ATOM 2288 N N . ARG A 1 280 ? -13.521 16.383 31.275 1.00 95.88 280 ARG A N 1
ATOM 2289 C CA . ARG A 1 280 ? -13.753 17.211 32.468 1.00 95.88 280 ARG A CA 1
ATOM 2290 C C . ARG A 1 280 ? -15.173 17.774 32.576 1.00 95.88 280 ARG A C 1
ATOM 2292 O O . ARG A 1 280 ? -15.689 17.903 33.681 1.00 95.88 280 ARG A O 1
ATOM 2299 N N . LEU A 1 281 ? -15.793 18.125 31.448 1.00 95.94 281 LEU A N 1
ATOM 2300 C CA . LEU A 1 281 ? -17.132 18.708 31.419 1.00 95.94 281 LEU A CA 1
ATOM 2301 C C . LEU A 1 281 ? -18.142 17.610 31.716 1.00 95.94 281 LEU A C 1
ATOM 2303 O O . LEU A 1 281 ? -18.999 17.780 32.579 1.00 95.94 281 LEU A O 1
ATOM 2307 N N . ARG A 1 282 ? -17.965 16.437 31.095 1.00 96.31 282 ARG A N 1
ATOM 2308 C CA . ARG A 1 282 ? -18.775 15.258 31.400 1.00 96.31 282 ARG A CA 1
ATOM 2309 C C . ARG A 1 282 ? -18.686 14.864 32.872 1.00 96.31 282 ARG A C 1
ATOM 2311 O O . ARG A 1 282 ? -19.712 14.573 33.481 1.00 96.31 282 ARG A O 1
ATOM 2318 N N . PHE A 1 283 ? -17.488 14.872 33.444 1.00 95.38 283 PHE A N 1
ATOM 2319 C CA . PHE A 1 283 ? -17.281 14.527 34.845 1.00 95.38 283 PHE A CA 1
ATOM 2320 C C . PHE A 1 283 ? -17.938 15.542 35.793 1.00 95.38 283 PHE A C 1
ATOM 2322 O O . PHE A 1 283 ? -18.588 15.158 36.762 1.00 95.38 283 PHE A O 1
ATOM 2329 N N . ASN A 1 284 ? -17.861 16.838 35.481 1.00 93.19 284 ASN A N 1
ATOM 2330 C CA . ASN A 1 284 ? -18.585 17.869 36.230 1.00 93.19 284 ASN A CA 1
ATOM 2331 C C . ASN A 1 284 ? -20.109 17.706 36.122 1.00 93.19 284 ASN A C 1
ATOM 2333 O O . ASN A 1 284 ? -20.805 17.871 37.122 1.00 93.19 284 ASN A O 1
ATOM 2337 N N . ASN A 1 285 ? -20.626 17.322 34.951 1.00 94.19 285 ASN A N 1
ATOM 2338 C CA . ASN A 1 285 ? -22.048 17.019 34.785 1.00 94.19 285 ASN A CA 1
ATOM 2339 C C . ASN A 1 285 ? -22.464 15.831 35.657 1.00 94.19 285 ASN A C 1
ATOM 2341 O O . ASN A 1 285 ? -23.501 15.898 36.304 1.00 94.19 285 ASN A O 1
ATOM 2345 N N . HIS A 1 286 ? -21.640 14.782 35.756 1.00 94.56 286 HIS A N 1
ATOM 2346 C CA . HIS A 1 286 ? -21.880 13.688 36.705 1.00 94.56 286 HIS A CA 1
ATOM 2347 C C . HIS A 1 286 ? -21.931 14.183 38.157 1.00 94.56 286 HIS A C 1
ATOM 2349 O O . HIS A 1 286 ? -22.840 13.796 38.890 1.00 94.56 286 HIS A O 1
ATOM 2355 N N . ARG A 1 287 ? -21.024 15.086 38.564 1.00 91.56 287 ARG A N 1
ATOM 2356 C CA . ARG A 1 287 ? -21.044 15.704 39.908 1.00 91.56 287 ARG A CA 1
ATOM 2357 C C . ARG A 1 287 ? -22.344 16.447 40.186 1.00 91.56 287 ARG A C 1
ATOM 2359 O O . ARG A 1 287 ? -22.914 16.293 41.260 1.00 91.56 287 ARG A O 1
ATOM 2366 N N . TYR A 1 288 ? -22.820 17.217 39.213 1.00 92.06 288 TYR A N 1
ATOM 2367 C CA . TYR A 1 288 ? -24.098 17.915 39.308 1.00 92.06 288 TYR A CA 1
ATOM 2368 C C . TYR A 1 288 ? -25.294 16.945 39.304 1.00 92.06 288 TYR A C 1
ATOM 2370 O O . TYR A 1 288 ? -26.254 17.133 40.048 1.00 92.06 288 TYR A O 1
ATOM 2378 N N . HIS A 1 289 ? -25.247 15.877 38.505 1.00 93.06 289 HIS A N 1
ATOM 2379 C CA . HIS A 1 289 ? -26.316 14.878 38.406 1.00 93.06 289 HIS A CA 1
ATOM 2380 C C . HIS A 1 289 ? -26.456 13.992 39.640 1.00 93.06 289 HIS A C 1
ATOM 2382 O O . HIS A 1 289 ? -27.556 13.509 39.903 1.00 93.06 289 HIS A O 1
ATOM 2388 N N . ALA A 1 290 ? -25.386 13.767 40.404 1.00 89.69 290 ALA A N 1
ATOM 2389 C CA . ALA A 1 290 ? -25.480 12.974 41.627 1.00 89.69 290 ALA A CA 1
ATOM 2390 C C . ALA A 1 290 ? -26.455 13.576 42.647 1.00 89.69 290 ALA A C 1
ATOM 2392 O O . ALA A 1 290 ? -27.130 12.826 43.354 1.00 89.69 290 ALA A O 1
ATOM 2393 N N . THR A 1 291 ? -26.578 14.907 42.672 1.00 88.44 291 THR A N 1
ATOM 2394 C CA . THR A 1 291 ? -27.545 15.621 43.514 1.00 88.44 291 THR A CA 1
ATOM 2395 C C . THR A 1 291 ? -28.856 15.908 42.779 1.00 88.44 291 THR A C 1
ATOM 2397 O O . THR A 1 291 ? -29.924 15.659 43.329 1.00 88.44 291 THR A O 1
ATOM 2400 N N . SER A 1 292 ? -28.799 16.390 41.533 1.00 93.00 292 SER A N 1
ATOM 2401 C CA . SER A 1 292 ? -29.989 16.850 40.791 1.00 93.00 292 SER A CA 1
ATOM 2402 C C . SER A 1 292 ? -30.812 15.737 40.131 1.00 93.00 292 SER A C 1
ATOM 2404 O O . SER A 1 292 ? -32.024 15.876 39.992 1.00 93.00 292 SER A O 1
ATOM 2406 N N . LEU A 1 293 ? -30.186 14.624 39.731 1.00 93.75 293 LEU A N 1
ATOM 2407 C CA . LEU A 1 293 ? -30.823 13.518 39.005 1.00 93.75 293 LEU A CA 1
ATOM 2408 C C . LEU A 1 293 ? -30.584 12.191 39.731 1.00 93.75 293 LEU A C 1
ATOM 2410 O O . LEU A 1 293 ? -29.798 11.349 39.280 1.00 93.75 293 LEU A O 1
ATOM 2414 N N . PRO A 1 294 ? -31.278 11.960 40.858 1.00 89.75 294 PRO A N 1
ATOM 2415 C CA . PRO A 1 294 ? -30.939 10.863 41.743 1.00 89.75 294 PRO A CA 1
ATOM 2416 C C . PRO A 1 294 ? -31.173 9.476 41.130 1.00 89.75 294 PRO A C 1
ATOM 2418 O O . PRO A 1 294 ? -30.504 8.515 41.507 1.00 89.75 294 PRO A O 1
ATOM 2421 N N . LYS A 1 295 ? -32.099 9.349 40.178 1.00 92.19 295 LYS A N 1
ATOM 2422 C CA . LYS A 1 295 ? -32.503 8.053 39.614 1.00 92.19 295 LYS A CA 1
ATOM 2423 C C . LYS A 1 295 ? -31.465 7.422 38.678 1.00 92.19 295 LYS A C 1
ATOM 2425 O O . LYS A 1 295 ? -31.534 6.214 38.463 1.00 92.19 295 LYS A O 1
ATOM 2430 N N . LEU A 1 296 ? -30.514 8.202 38.151 1.00 93.44 296 LEU A N 1
ATOM 2431 C CA . LEU A 1 296 ? -29.484 7.687 37.243 1.00 93.44 296 LEU A CA 1
ATOM 2432 C C . LEU A 1 296 ? -28.612 6.625 37.936 1.00 93.44 296 LEU A C 1
ATOM 2434 O O . LEU A 1 296 ? -28.373 6.760 39.138 1.00 93.44 296 LEU A O 1
ATOM 2438 N N . PRO A 1 297 ? -28.091 5.620 37.206 1.00 94.00 297 PRO A N 1
ATOM 2439 C CA . PRO A 1 297 ? -27.389 4.490 37.818 1.00 94.00 297 PRO A CA 1
ATOM 2440 C C . PRO A 1 297 ? -26.206 4.920 38.697 1.00 94.00 297 PRO A C 1
ATOM 2442 O O . PRO A 1 297 ? -26.155 4.611 39.887 1.00 94.00 297 PRO A O 1
ATOM 2445 N N . LEU A 1 298 ? -25.314 5.757 38.149 1.00 94.69 298 LEU A N 1
ATOM 2446 C CA . LEU A 1 298 ? -24.172 6.305 38.886 1.00 94.69 298 LEU A CA 1
ATOM 2447 C C . LEU A 1 298 ? -24.607 7.201 40.054 1.00 94.69 298 LEU A C 1
ATOM 2449 O O . LEU A 1 298 ? -24.052 7.104 41.144 1.00 94.69 298 LEU A O 1
ATOM 2453 N N . SER A 1 299 ? -25.617 8.053 39.856 1.00 94.94 299 SER A N 1
ATOM 2454 C CA . SER A 1 299 ? -26.130 8.926 40.918 1.00 94.94 299 SER A CA 1
ATOM 2455 C C . SER A 1 299 ? -26.696 8.123 42.087 1.00 94.94 299 SER A C 1
ATOM 2457 O O . SER A 1 299 ? -26.504 8.497 43.239 1.00 94.94 299 SER A O 1
ATOM 2459 N N . ARG A 1 300 ? -27.416 7.032 41.802 1.00 94.75 300 ARG A N 1
ATOM 2460 C CA . ARG A 1 300 ? -27.989 6.132 42.808 1.00 94.75 300 ARG A CA 1
ATOM 2461 C C . ARG A 1 300 ? -26.899 5.418 43.593 1.00 94.75 300 ARG A C 1
ATOM 2463 O O . ARG A 1 300 ? -26.963 5.400 44.817 1.00 94.75 300 ARG A O 1
ATOM 2470 N N . HIS A 1 301 ? -25.888 4.917 42.891 1.00 94.94 301 HIS A N 1
ATOM 2471 C CA . HIS A 1 301 ? -24.716 4.295 43.494 1.00 94.94 301 HIS A CA 1
ATOM 2472 C C . HIS A 1 301 ? -23.986 5.248 44.458 1.00 94.94 301 HIS A C 1
ATOM 2474 O O . HIS A 1 301 ? -23.686 4.882 45.587 1.00 94.94 301 HIS A O 1
ATOM 2480 N N . LEU A 1 302 ? -23.788 6.508 44.064 1.00 93.88 302 LEU A N 1
ATOM 2481 C CA . LEU A 1 302 ? -23.130 7.529 44.891 1.00 93.88 302 LEU A CA 1
ATOM 2482 C C . LEU A 1 302 ? -23.939 8.000 46.112 1.00 93.88 302 LEU A C 1
ATOM 2484 O O . LEU A 1 302 ? -23.456 8.839 46.861 1.00 93.88 302 LEU A O 1
ATOM 2488 N N . ARG A 1 303 ? -25.168 7.513 46.315 1.00 91.25 303 ARG A N 1
ATOM 2489 C CA . ARG A 1 303 ? -25.942 7.765 47.544 1.00 91.25 303 ARG A CA 1
ATOM 2490 C C . ARG A 1 303 ? -25.923 6.597 48.520 1.00 91.25 303 ARG A C 1
ATOM 2492 O O . ARG A 1 303 ? -26.506 6.709 49.596 1.00 91.25 303 ARG A O 1
ATOM 2499 N N . LEU A 1 304 ? -25.290 5.484 48.156 1.00 92.56 304 LEU A N 1
ATOM 2500 C CA . LEU A 1 304 ? -25.056 4.401 49.100 1.00 92.56 304 LEU A CA 1
ATOM 2501 C C . LEU A 1 304 ? -24.171 4.904 50.255 1.00 92.56 304 LEU A C 1
ATOM 2503 O O . LEU A 1 304 ? -23.350 5.805 50.050 1.00 92.56 304 LEU A O 1
ATOM 2507 N N . PRO A 1 305 ? -24.300 4.335 51.467 1.00 92.00 305 PRO A N 1
ATOM 2508 C CA . PRO A 1 305 ? -23.482 4.737 52.606 1.00 92.00 305 PRO A CA 1
ATOM 2509 C C . PRO A 1 305 ? -21.992 4.722 52.252 1.00 92.00 305 PRO A C 1
ATOM 2511 O O . PRO A 1 305 ? -21.505 3.754 51.670 1.00 92.00 305 PRO A O 1
ATOM 2514 N N . ASN A 1 306 ? -21.275 5.798 52.578 1.00 91.62 306 ASN A N 1
ATOM 2515 C CA . ASN A 1 306 ? -19.835 5.973 52.327 1.00 91.62 306 ASN A CA 1
ATOM 2516 C C . ASN A 1 306 ? -19.407 6.031 50.847 1.00 91.62 306 ASN A C 1
ATOM 2518 O O . ASN A 1 306 ? -18.212 6.043 50.554 1.00 91.62 306 ASN A O 1
ATOM 2522 N N . HIS A 1 307 ? -20.344 6.110 49.900 1.00 92.44 307 HIS A N 1
ATOM 2523 C CA . HIS A 1 307 ? -20.020 6.302 48.489 1.00 92.44 307 HIS A CA 1
ATOM 2524 C C . HIS A 1 307 ? -20.046 7.800 48.171 1.00 92.44 307 HIS A C 1
ATOM 2526 O O . HIS A 1 307 ? -21.036 8.483 48.400 1.00 92.44 307 HIS A O 1
ATOM 2532 N N . SER A 1 308 ? -18.939 8.338 47.663 1.00 90.94 308 SER A N 1
ATOM 2533 C CA . SER A 1 308 ? -18.826 9.737 47.246 1.00 90.94 308 SER A CA 1
ATOM 2534 C C . SER A 1 308 ? -17.956 9.823 45.996 1.00 90.94 308 SER A C 1
ATOM 2536 O O . SER A 1 308 ? -17.270 8.864 45.637 1.00 90.94 308 SER A O 1
ATOM 2538 N N . PHE A 1 309 ? -17.954 10.978 45.324 1.00 88.50 309 PHE A N 1
ATOM 2539 C CA . PHE A 1 309 ? -17.056 11.175 44.186 1.00 88.50 309 PHE A CA 1
ATOM 2540 C C . PHE A 1 309 ? -15.587 11.067 44.571 1.00 88.50 309 PHE A C 1
ATOM 2542 O O . PHE A 1 309 ? -14.806 10.668 43.725 1.00 88.50 309 PHE A O 1
ATOM 2549 N N . GLU A 1 310 ? -15.194 11.387 45.800 1.00 89.62 310 GLU A N 1
ATOM 2550 C CA . GLU A 1 310 ? -13.793 11.278 46.237 1.00 89.62 310 GLU A CA 1
ATOM 2551 C C . GLU A 1 310 ? -13.309 9.823 46.213 1.00 89.62 310 GLU A C 1
ATOM 2553 O O . GLU A 1 310 ? -12.132 9.562 45.988 1.00 89.62 310 GLU A O 1
ATOM 2558 N N . ASN A 1 311 ? -14.245 8.876 46.313 1.00 92.38 311 ASN A N 1
ATOM 2559 C CA . ASN A 1 311 ? -13.985 7.444 46.260 1.00 92.38 311 ASN A CA 1
ATOM 2560 C C . ASN A 1 311 ? -14.078 6.863 44.838 1.00 92.38 311 ASN A C 1
ATOM 2562 O O . ASN A 1 311 ? -14.121 5.645 44.680 1.00 92.38 311 ASN A O 1
ATOM 2566 N N . ILE A 1 312 ? -14.143 7.705 43.801 1.00 95.12 312 ILE A N 1
ATOM 2567 C CA . ILE A 1 312 ? -14.175 7.267 42.402 1.00 95.12 312 ILE A CA 1
ATOM 2568 C C . ILE A 1 312 ? -12.818 7.499 41.741 1.00 95.12 312 ILE A C 1
ATOM 2570 O O . ILE A 1 312 ? -12.363 8.638 41.621 1.00 95.12 312 ILE A O 1
ATOM 2574 N N . SER A 1 313 ? -12.230 6.423 41.229 1.00 96.06 313 SER A N 1
ATOM 2575 C CA . SER A 1 313 ? -11.064 6.443 40.347 1.00 96.06 313 SER A CA 1
ATOM 2576 C C . SER A 1 313 ? -11.504 6.470 38.880 1.00 96.06 313 SER A C 1
ATOM 2578 O O . SER A 1 313 ? -12.449 5.789 38.484 1.00 96.06 313 SER A O 1
ATOM 2580 N N . VAL A 1 314 ? -10.819 7.250 38.049 1.00 96.94 314 VAL A N 1
ATOM 2581 C CA . VAL A 1 314 ? -11.151 7.459 36.635 1.00 96.94 314 VAL A CA 1
ATOM 2582 C C . VAL A 1 314 ? -10.059 6.893 35.743 1.00 96.94 314 VAL A C 1
ATOM 2584 O O . VAL A 1 314 ? -8.888 7.234 35.892 1.00 96.94 314 VAL A O 1
ATOM 2587 N N . THR A 1 315 ? -10.457 6.110 34.742 1.00 97.12 315 THR A N 1
ATOM 2588 C CA . THR A 1 315 ? -9.582 5.688 33.642 1.00 97.12 315 THR A CA 1
ATOM 2589 C C . THR A 1 315 ? -10.220 6.036 32.300 1.00 97.12 315 THR A C 1
ATOM 2591 O O . THR A 1 315 ? -11.355 5.653 32.026 1.00 97.12 315 THR A O 1
ATOM 2594 N N . LEU A 1 316 ? -9.501 6.754 31.436 1.00 97.62 316 LEU A N 1
ATOM 2595 C CA . LEU A 1 316 ? -9.915 6.972 30.048 1.00 97.62 316 LEU A CA 1
ATOM 2596 C C . LEU A 1 316 ? -9.428 5.805 29.196 1.00 97.62 316 LEU A C 1
ATOM 2598 O O . LEU A 1 316 ? -8.250 5.465 29.245 1.00 97.62 316 LEU A O 1
ATOM 2602 N N . LEU A 1 317 ? -10.331 5.192 28.434 1.00 96.50 317 LEU A N 1
ATOM 2603 C CA . LEU A 1 317 ? -10.039 3.962 27.704 1.00 96.50 317 LEU A CA 1
ATOM 2604 C C . LEU A 1 317 ? -9.630 4.254 26.264 1.00 96.50 317 LEU A C 1
ATOM 2606 O O . LEU A 1 317 ? -8.581 3.811 25.822 1.00 96.50 317 LEU A O 1
ATOM 2610 N N . GLN A 1 318 ? -10.447 4.994 25.518 1.00 96.44 318 GLN A N 1
ATOM 2611 C CA . GLN A 1 318 ? -10.224 5.181 24.084 1.00 96.44 318 GLN A CA 1
ATOM 2612 C C . GLN A 1 318 ? -10.824 6.499 23.596 1.00 96.44 318 GLN A C 1
ATOM 2614 O O . GLN A 1 318 ? -11.826 6.956 24.152 1.00 96.44 318 GLN A O 1
ATOM 2619 N N . SER A 1 319 ? -10.238 7.096 22.554 1.00 95.31 319 SER A N 1
ATOM 2620 C CA . SER A 1 319 ? -10.743 8.318 21.915 1.00 95.31 319 SER A CA 1
ATOM 2621 C C . SER A 1 319 ? -10.661 8.265 20.383 1.00 95.31 319 SER A C 1
ATOM 2623 O O . SER A 1 319 ? -10.347 7.223 19.814 1.00 95.31 319 SER A O 1
ATOM 2625 N N . GLY A 1 320 ? -10.967 9.378 19.706 1.00 90.25 320 GLY A N 1
ATOM 2626 C CA . GLY A 1 320 ? -10.692 9.534 18.270 1.00 90.25 320 GLY A CA 1
ATOM 2627 C C . GLY A 1 320 ? -11.718 8.902 17.324 1.00 90.25 320 GLY A C 1
ATOM 2628 O O . GLY A 1 320 ? -11.416 8.683 16.155 1.00 90.25 320 GLY A O 1
ATOM 2629 N N . PHE A 1 321 ? -12.932 8.617 17.798 1.00 92.81 321 PHE A N 1
ATOM 2630 C CA . PHE A 1 321 ? -13.984 8.007 16.976 1.00 92.81 321 PHE A CA 1
ATOM 2631 C C . PHE A 1 321 ? -14.434 8.927 15.837 1.00 92.81 321 PHE A C 1
ATOM 2633 O O . PHE A 1 321 ? -14.679 10.117 16.048 1.00 92.81 321 PHE A O 1
ATOM 2640 N N . SER A 1 322 ? -14.637 8.372 14.642 1.00 89.94 322 SER A N 1
ATOM 2641 C CA . SER A 1 322 ? -14.998 9.155 13.452 1.00 89.94 322 SER A CA 1
ATOM 2642 C C . SER A 1 322 ? -16.438 9.669 13.502 1.00 89.94 322 SER A C 1
ATOM 2644 O O . SER A 1 322 ? -16.778 10.664 12.867 1.00 89.94 322 SER A O 1
ATOM 2646 N N . ASN A 1 323 ? -17.321 8.974 14.221 1.00 88.75 323 ASN A N 1
ATOM 2647 C CA . ASN A 1 323 ? -18.726 9.347 14.350 1.00 88.75 323 ASN A CA 1
ATOM 2648 C C . ASN A 1 323 ? -19.344 8.827 15.658 1.00 88.75 323 ASN A C 1
ATOM 2650 O O . ASN A 1 323 ? -18.822 7.924 16.311 1.00 88.75 323 ASN A O 1
ATOM 2654 N N . ARG A 1 324 ? -20.510 9.384 16.020 1.00 90.38 324 ARG A N 1
ATOM 2655 C CA . ARG A 1 324 ? -21.262 9.015 17.232 1.00 90.38 324 ARG A CA 1
ATOM 2656 C C . ARG A 1 324 ? -21.571 7.518 17.311 1.00 90.38 324 ARG A C 1
ATOM 2658 O O . ARG A 1 324 ? -21.493 6.949 18.393 1.00 90.38 324 ARG A O 1
ATOM 2665 N N . ARG A 1 325 ? -21.922 6.887 16.187 1.00 87.56 325 ARG A N 1
ATOM 2666 C CA . ARG A 1 325 ? -22.307 5.469 16.150 1.00 87.56 325 ARG A CA 1
ATOM 2667 C C . ARG A 1 325 ? -21.136 4.559 16.514 1.00 87.56 325 ARG A C 1
ATOM 2669 O O . ARG A 1 325 ? -21.334 3.605 17.255 1.00 87.56 325 ARG A O 1
ATOM 2676 N N . GLU A 1 326 ? -19.941 4.851 16.011 1.00 89.56 326 GLU A N 1
ATOM 2677 C CA . GLU A 1 326 ? -18.721 4.109 16.344 1.00 89.56 326 GLU A CA 1
ATOM 2678 C C . GLU A 1 326 ? -18.431 4.173 17.850 1.00 89.56 326 GLU A C 1
ATOM 2680 O O . GLU A 1 326 ? -18.193 3.144 18.480 1.00 89.56 326 GLU A O 1
ATOM 2685 N N . ARG A 1 327 ? -18.559 5.366 18.446 1.00 94.31 327 ARG A N 1
ATOM 2686 C CA . ARG A 1 327 ? -18.408 5.559 19.893 1.00 94.31 327 ARG A CA 1
ATOM 2687 C C . ARG A 1 327 ? -19.482 4.812 20.696 1.00 94.31 327 ARG A C 1
ATOM 2689 O O . ARG A 1 327 ? -19.138 4.122 21.646 1.00 94.31 327 ARG A O 1
ATOM 2696 N N . GLU A 1 328 ? -20.753 4.879 20.291 1.00 93.75 328 GLU A N 1
ATOM 2697 C CA . GLU A 1 328 ? -21.863 4.137 20.923 1.00 93.75 328 GLU A CA 1
ATOM 2698 C C . GLU A 1 328 ? -21.651 2.610 20.869 1.00 93.75 328 GLU A C 1
ATOM 2700 O O . GLU A 1 328 ? -21.879 1.912 21.856 1.00 93.75 328 GLU A O 1
ATOM 2705 N N . GLN A 1 329 ? -21.171 2.080 19.740 1.00 92.00 329 GLN A N 1
ATOM 2706 C CA . GLN A 1 329 ? -20.845 0.655 19.604 1.00 92.00 329 GLN A CA 1
ATOM 2707 C C . GLN A 1 329 ? -19.651 0.260 20.476 1.00 92.00 329 GLN A C 1
ATOM 2709 O O . GLN A 1 329 ? -19.625 -0.837 21.038 1.00 92.00 329 GLN A O 1
ATOM 2714 N N . ARG A 1 330 ? -18.657 1.146 20.599 1.00 94.12 330 ARG A N 1
ATOM 2715 C CA . ARG A 1 330 ? -17.475 0.895 21.421 1.00 94.12 330 ARG A CA 1
ATOM 2716 C C . ARG A 1 330 ? -17.773 0.963 22.918 1.00 94.12 330 ARG A C 1
ATOM 2718 O O . ARG A 1 330 ? -17.243 0.146 23.661 1.00 94.12 330 ARG A O 1
ATOM 2725 N N . GLU A 1 331 ? -18.640 1.879 23.344 1.00 95.94 331 GLU A N 1
ATOM 2726 C CA . GLU A 1 331 ? -19.178 1.930 24.709 1.00 95.94 331 GLU A CA 1
ATOM 2727 C C . GLU A 1 331 ? -19.839 0.598 25.077 1.00 95.94 331 GLU A C 1
ATOM 2729 O O . GLU A 1 331 ? -19.450 -0.026 26.060 1.00 95.94 331 GLU A O 1
ATOM 2734 N N . ALA A 1 332 ? -20.758 0.116 24.235 1.00 94.12 332 ALA A N 1
ATOM 2735 C CA . ALA A 1 332 ? -21.455 -1.152 24.442 1.00 94.12 332 ALA A CA 1
ATOM 2736 C C . ALA A 1 332 ? -20.493 -2.356 24.491 1.00 94.12 332 ALA A C 1
ATOM 2738 O O . ALA A 1 332 ? -20.621 -3.239 25.339 1.00 94.12 332 ALA A O 1
ATOM 2739 N N . TYR A 1 333 ? -19.470 -2.367 23.629 1.00 93.56 333 TYR A N 1
ATOM 2740 C CA . TYR A 1 333 ? -18.400 -3.366 23.682 1.00 93.56 333 TYR A CA 1
ATOM 2741 C C . TYR A 1 333 ? -17.674 -3.369 25.037 1.00 93.56 333 TYR A C 1
ATOM 2743 O O . TYR A 1 333 ? -17.423 -4.439 25.592 1.00 93.56 333 TYR A O 1
ATOM 2751 N N . PHE A 1 334 ? -17.345 -2.195 25.585 1.00 94.19 334 PHE A N 1
ATOM 2752 C CA . PHE A 1 334 ? -16.677 -2.103 26.882 1.00 94.19 334 PHE A CA 1
ATOM 2753 C C . PHE A 1 334 ? -17.597 -2.456 28.052 1.00 94.19 334 PHE A C 1
ATOM 2755 O O . PHE A 1 334 ? -17.149 -3.178 28.936 1.00 94.19 334 PHE A O 1
ATOM 2762 N N . ILE A 1 335 ? -18.874 -2.059 28.027 1.00 93.50 335 ILE A N 1
ATOM 2763 C CA . ILE A 1 335 ? -19.874 -2.490 29.023 1.00 93.50 335 ILE A CA 1
ATOM 2764 C C . ILE A 1 335 ? -19.923 -4.022 29.100 1.00 93.50 335 ILE A C 1
ATOM 2766 O O . ILE A 1 335 ? -19.857 -4.600 30.186 1.00 93.50 335 ILE A O 1
ATOM 2770 N N . PHE A 1 336 ? -19.960 -4.690 27.943 1.00 91.69 336 PHE A N 1
ATOM 2771 C CA . PHE A 1 336 ? -19.945 -6.149 27.865 1.00 91.69 336 PHE A CA 1
ATOM 2772 C C . PHE A 1 336 ? -18.630 -6.751 28.387 1.00 91.69 336 PHE A C 1
ATOM 2774 O O . PHE A 1 336 ? -18.649 -7.657 29.220 1.00 91.69 336 PHE A O 1
ATOM 2781 N N . LYS A 1 337 ? -17.475 -6.251 27.925 1.00 91.06 337 LYS A N 1
ATOM 2782 C CA . LYS A 1 337 ? -16.160 -6.818 28.275 1.00 91.06 337 LYS A CA 1
ATOM 2783 C C . LYS A 1 337 ? -15.759 -6.604 29.732 1.00 91.06 337 LYS A C 1
ATOM 2785 O O . LYS A 1 337 ? -15.158 -7.502 30.309 1.00 91.06 337 LYS A O 1
ATOM 2790 N N . PHE A 1 338 ? -16.108 -5.463 30.319 1.00 90.38 338 PHE A N 1
ATOM 2791 C CA . PHE A 1 338 ? -15.889 -5.178 31.740 1.00 90.38 338 PHE A CA 1
ATOM 2792 C C . PHE A 1 338 ? -17.032 -5.694 32.632 1.00 90.38 338 PHE A C 1
ATOM 2794 O O . PHE A 1 338 ? -16.958 -5.579 33.849 1.00 90.38 338 PHE 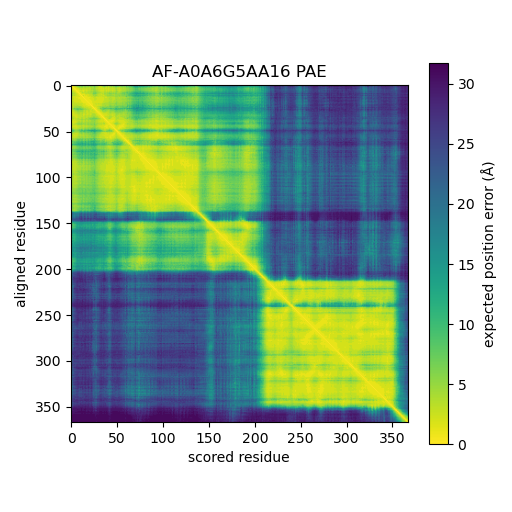A O 1
ATOM 2801 N N . ARG A 1 339 ? -18.079 -6.304 32.048 1.00 90.81 339 ARG A N 1
ATOM 2802 C CA . ARG A 1 339 ? -19.262 -6.833 32.753 1.00 90.81 339 ARG A CA 1
ATOM 2803 C C . ARG A 1 339 ? -19.960 -5.806 33.647 1.00 90.81 339 ARG A C 1
ATOM 2805 O O . ARG A 1 339 ? -20.600 -6.174 34.633 1.00 90.81 339 ARG A O 1
ATOM 2812 N N . THR A 1 340 ? -19.912 -4.529 33.280 1.00 92.12 340 THR A N 1
ATOM 2813 C CA . THR A 1 340 ? -20.469 -3.462 34.121 1.00 92.12 340 THR A CA 1
ATOM 2814 C C . THR A 1 340 ? -21.995 -3.437 34.151 1.00 92.12 340 THR A C 1
AT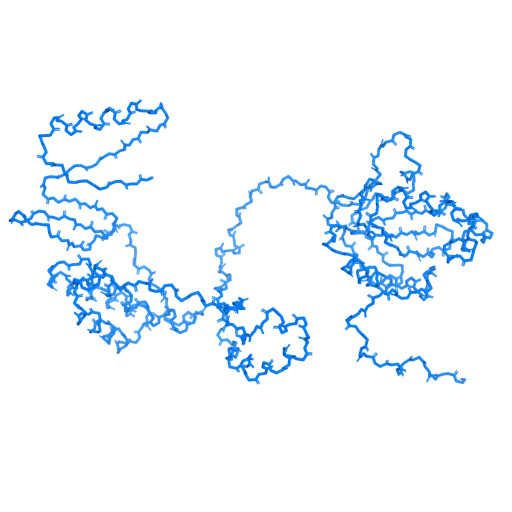OM 2816 O O . THR A 1 340 ? -22.557 -2.749 34.994 1.00 92.12 340 THR A O 1
ATOM 2819 N N . LEU A 1 341 ? -22.659 -4.194 33.270 1.00 91.12 341 LEU A N 1
ATOM 2820 C CA . LEU A 1 341 ? -24.110 -4.406 33.287 1.00 91.12 341 LEU A CA 1
ATOM 2821 C C . LEU A 1 341 ? -24.559 -5.430 34.344 1.00 91.12 341 LEU A C 1
ATOM 2823 O O . LEU A 1 341 ? -25.639 -5.303 34.902 1.00 91.12 341 LEU A O 1
ATOM 2827 N N . VAL A 1 342 ? -23.748 -6.465 34.594 1.00 87.56 342 VAL A N 1
ATOM 2828 C CA . VAL A 1 342 ? -24.113 -7.585 35.486 1.00 87.56 342 VAL A CA 1
ATOM 2829 C C . VAL A 1 342 ? -23.493 -7.415 36.871 1.00 87.56 342 VAL A C 1
ATOM 2831 O O . VAL A 1 342 ? -24.138 -7.685 37.875 1.00 87.56 342 VAL A O 1
ATOM 2834 N N . ALA A 1 343 ? -22.236 -6.969 36.925 1.00 87.06 343 ALA A N 1
ATOM 2835 C CA . ALA A 1 343 ? -21.445 -6.851 38.151 1.00 87.06 343 ALA A CA 1
ATOM 2836 C C . ALA A 1 343 ? -20.964 -5.409 38.412 1.00 87.06 343 ALA A C 1
ATOM 2838 O O . ALA A 1 343 ? -20.037 -5.190 39.190 1.00 87.06 343 ALA A O 1
ATOM 2839 N N . GLY A 1 344 ? -21.561 -4.423 37.737 1.00 91.31 344 GLY A N 1
ATOM 2840 C CA . GLY A 1 344 ? -21.196 -3.015 37.861 1.00 91.31 344 GLY A CA 1
ATOM 2841 C C . GLY A 1 344 ? -22.405 -2.100 38.011 1.00 91.31 344 GLY A C 1
ATOM 2842 O O . GLY A 1 344 ? -23.440 -2.488 38.542 1.00 91.31 344 GLY A O 1
ATOM 2843 N N . ILE A 1 345 ? -22.233 -0.855 37.574 1.00 94.06 345 ILE A N 1
ATOM 2844 C CA . ILE A 1 345 ? -23.183 0.243 37.789 1.00 94.06 345 ILE A CA 1
ATOM 2845 C C . ILE A 1 345 ? -24.047 0.498 36.537 1.00 94.06 345 ILE A C 1
ATOM 2847 O O . ILE A 1 345 ? -25.036 1.220 36.613 1.00 94.06 345 ILE A O 1
ATOM 2851 N N . ASN A 1 346 ? -23.688 -0.023 35.358 1.00 95.50 346 ASN A N 1
ATOM 2852 C CA . ASN A 1 346 ? -24.471 0.202 34.138 1.00 95.50 346 ASN A CA 1
ATOM 2853 C C . ASN A 1 346 ? -25.811 -0.555 34.193 1.00 95.50 346 ASN A C 1
ATOM 2855 O O . ASN A 1 346 ? -25.857 -1.691 34.638 1.00 95.50 346 ASN A O 1
ATOM 2859 N N . GLU A 1 347 ? -26.881 0.053 33.673 1.00 92.75 347 GLU A N 1
ATOM 2860 C CA . GLU A 1 347 ? -28.216 -0.577 33.554 1.00 92.75 347 GLU A CA 1
ATOM 2861 C C . GLU A 1 347 ? -28.651 -0.795 32.094 1.00 92.75 347 GLU A C 1
ATOM 2863 O O . GLU A 1 347 ? -29.583 -1.545 31.826 1.00 92.75 347 GLU A O 1
ATOM 2868 N N . ASP A 1 348 ? -27.974 -0.148 31.141 1.00 89.00 348 ASP A N 1
ATOM 2869 C CA . ASP A 1 348 ? -28.228 -0.269 29.703 1.00 89.00 348 ASP A CA 1
ATOM 2870 C C . ASP A 1 348 ? -27.026 -0.977 29.044 1.00 89.00 348 ASP A C 1
ATOM 2872 O O . ASP A 1 348 ? -25.886 -0.547 29.272 1.00 89.00 348 ASP A O 1
ATOM 2876 N N . PRO A 1 349 ? -27.230 -2.041 28.238 1.00 86.00 349 PRO A N 1
ATOM 2877 C CA . PRO A 1 349 ? -26.159 -2.710 27.489 1.00 86.00 349 PRO A CA 1
ATOM 2878 C C . PRO A 1 349 ? -25.499 -1.825 26.414 1.00 86.00 349 PRO A C 1
ATOM 2880 O O . PRO A 1 349 ? -24.462 -2.194 25.857 1.00 86.00 349 PRO A O 1
ATOM 2883 N N . GLY A 1 350 ? -26.085 -0.672 26.092 1.00 85.00 350 GLY A N 1
ATOM 2884 C CA . GLY A 1 350 ? -25.659 0.222 25.027 1.00 85.00 350 GLY A CA 1
ATOM 2885 C C . GLY A 1 350 ? -26.192 -0.191 23.650 1.00 85.00 350 GLY A C 1
ATOM 2886 O O . GLY A 1 350 ? -26.986 -1.117 23.482 1.00 85.00 350 GLY A O 1
ATOM 2887 N N . LYS A 1 351 ? -25.759 0.520 22.602 1.00 78.12 351 LYS A N 1
ATOM 2888 C CA . LYS A 1 351 ? -26.282 0.344 21.235 1.00 78.12 351 LYS A CA 1
ATOM 2889 C C . LYS A 1 351 ? -25.386 -0.552 20.372 1.00 78.12 351 LYS A C 1
ATOM 2891 O O . LYS A 1 351 ? -24.564 -0.071 19.591 1.00 78.12 351 LYS A O 1
ATOM 2896 N N . LEU A 1 352 ? -25.609 -1.865 20.422 1.00 64.00 352 LEU A N 1
ATOM 2897 C CA . LEU A 1 352 ? -24.985 -2.848 19.520 1.00 64.00 352 LEU A CA 1
ATOM 2898 C C . LEU A 1 352 ? -25.865 -3.130 18.291 1.00 64.00 352 LEU A C 1
ATOM 2900 O O . LEU A 1 352 ? -26.500 -4.171 18.162 1.00 64.00 352 LEU A O 1
ATOM 2904 N N . ASN A 1 353 ? -25.862 -2.216 17.317 1.00 52.56 353 ASN A N 1
ATOM 2905 C CA . ASN A 1 353 ? -26.587 -2.414 16.046 1.00 52.56 353 ASN A CA 1
ATOM 2906 C C . ASN A 1 353 ? -25.999 -3.517 15.134 1.00 52.56 353 ASN A C 1
ATOM 2908 O O . ASN A 1 353 ? -26.461 -3.671 14.008 1.00 52.56 353 ASN A O 1
ATOM 2912 N N . CYS A 1 354 ? -24.959 -4.238 15.559 1.00 47.72 354 CYS A N 1
ATOM 2913 C CA . CYS A 1 354 ? -24.396 -5.380 14.830 1.00 47.72 354 CYS A CA 1
ATOM 2914 C C . CYS A 1 354 ? -24.897 -6.746 15.330 1.00 47.72 354 CYS A C 1
ATOM 2916 O O . CYS A 1 354 ? -24.592 -7.737 14.681 1.00 47.72 354 CYS A O 1
ATOM 2918 N N . LEU A 1 355 ? 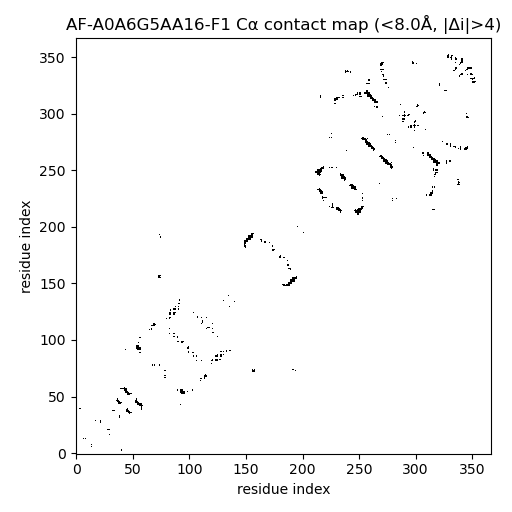-25.648 -6.804 16.440 1.00 41.91 355 LEU A N 1
ATOM 2919 C CA . LEU A 1 355 ? -26.082 -8.060 17.075 1.00 41.91 355 LEU A CA 1
ATOM 2920 C C . LEU A 1 355 ? -27.602 -8.189 17.247 1.00 41.91 355 LEU A C 1
ATOM 2922 O O . LEU A 1 355 ? -28.056 -9.134 17.877 1.00 41.91 355 LEU A O 1
ATOM 2926 N N . ARG A 1 356 ? -28.414 -7.297 16.664 1.00 40.62 356 ARG A N 1
ATOM 2927 C CA . ARG A 1 356 ? -29.889 -7.383 16.746 1.00 40.62 356 ARG A CA 1
ATOM 2928 C C . ARG A 1 356 ? -30.518 -8.584 16.002 1.00 40.62 356 ARG A C 1
ATOM 2930 O O . ARG A 1 356 ? -31.728 -8.605 15.836 1.00 40.62 356 ARG A O 1
ATOM 2937 N N . GLU A 1 357 ? -29.725 -9.576 15.600 1.00 40.22 357 GLU A N 1
ATOM 2938 C CA . GLU A 1 357 ? -30.183 -10.833 14.983 1.00 40.22 357 GLU A CA 1
ATOM 2939 C C . GLU A 1 357 ? -29.562 -12.088 15.633 1.00 40.22 357 GLU A C 1
ATOM 2941 O O . GLU A 1 357 ? -29.521 -13.143 15.010 1.00 40.22 357 GLU A O 1
ATOM 2946 N N . VAL A 1 358 ? -29.088 -12.010 16.883 1.00 35.41 358 VAL A N 1
ATOM 2947 C CA . VAL A 1 358 ? -28.939 -13.220 17.712 1.00 35.41 358 VAL A CA 1
ATOM 2948 C C . VAL A 1 358 ? -30.013 -13.151 18.791 1.00 35.41 358 VAL A C 1
ATOM 2950 O O . VAL A 1 358 ? -30.160 -12.135 19.467 1.00 35.41 358 VAL A O 1
ATOM 2953 N N . SER A 1 359 ? -30.843 -14.183 18.804 1.00 31.36 359 SER A N 1
ATOM 2954 C CA . SER A 1 359 ? -32.194 -14.261 19.341 1.00 31.36 359 SER A CA 1
ATOM 2955 C C . SER A 1 359 ? -32.332 -13.909 20.823 1.00 31.36 359 SER A C 1
ATOM 2957 O O . SER A 1 359 ? -31.432 -14.085 21.640 1.00 31.36 359 SER A O 1
ATOM 2959 N N . GLN A 1 360 ? -33.540 -13.456 21.162 1.00 33.50 360 GLN A N 1
ATOM 2960 C CA . GLN A 1 360 ? -34.091 -13.322 22.511 1.00 33.50 360 GLN A CA 1
ATOM 2961 C C . GLN A 1 360 ? -34.326 -14.691 23.197 1.00 33.50 360 GLN A C 1
ATOM 2963 O O . GLN A 1 360 ? -35.327 -14.856 23.881 1.00 33.50 360 GLN A O 1
ATOM 2968 N N . GLU A 1 361 ? -33.445 -15.679 23.023 1.00 37.56 361 GLU A N 1
ATOM 2969 C CA . GLU A 1 361 ? -33.680 -17.056 23.499 1.00 37.56 361 GLU A CA 1
ATOM 2970 C C . GLU A 1 361 ? -32.857 -17.473 24.729 1.00 37.56 361 GLU A C 1
ATOM 2972 O O . GLU A 1 361 ? -33.057 -18.568 25.232 1.00 37.56 361 GLU A O 1
ATOM 2977 N N . GLU A 1 362 ? -31.989 -16.624 25.292 1.00 37.06 362 GLU A N 1
ATOM 2978 C CA . GLU A 1 362 ? -31.195 -17.001 26.487 1.00 37.06 362 GLU A CA 1
ATOM 2979 C C . GLU A 1 362 ? -31.512 -16.194 27.760 1.00 37.06 362 GLU A C 1
ATOM 2981 O O . GLU A 1 362 ? -30.786 -16.266 28.750 1.00 37.06 362 GLU A O 1
ATOM 2986 N N . ILE A 1 363 ? -32.616 -15.440 27.785 1.00 39.19 363 ILE A N 1
ATOM 2987 C CA . ILE A 1 363 ? -33.104 -14.780 29.009 1.00 39.19 363 ILE A CA 1
ATOM 2988 C C . ILE A 1 363 ? -34.582 -15.122 29.188 1.00 39.19 363 ILE A C 1
ATOM 2990 O O . ILE A 1 363 ? -35.462 -14.300 28.950 1.00 39.19 363 ILE A O 1
ATOM 2994 N N . GLY A 1 364 ? -34.846 -16.367 29.564 1.00 37.00 364 GLY A N 1
ATOM 2995 C CA . GLY A 1 364 ? -36.197 -16.851 29.814 1.00 37.00 364 GLY A CA 1
ATOM 2996 C C . GLY A 1 364 ? -36.216 -18.354 30.024 1.00 37.00 364 GLY A C 1
ATOM 2997 O O . GLY A 1 364 ? -36.674 -19.061 29.146 1.00 37.00 364 GLY A O 1
ATOM 2998 N N . ASP A 1 365 ? -35.638 -18.811 31.135 1.00 35.25 365 ASP A N 1
ATOM 2999 C CA . ASP A 1 365 ? -36.160 -19.954 31.896 1.00 35.25 365 ASP A CA 1
ATOM 3000 C C . ASP A 1 365 ? -35.349 -20.125 33.184 1.00 35.25 365 ASP A C 1
ATOM 3002 O O . ASP A 1 365 ? -34.246 -20.677 33.203 1.00 35.25 365 ASP A O 1
ATOM 3006 N N . LYS A 1 366 ? -35.913 -19.594 34.268 1.00 32.47 366 LYS A N 1
ATOM 3007 C CA . LYS A 1 366 ? -35.778 -20.117 35.627 1.00 32.47 366 LYS A CA 1
ATOM 3008 C C . LYS A 1 366 ? -37.093 -19.821 36.337 1.00 32.47 366 LYS A C 1
ATOM 3010 O O . LYS A 1 366 ? -37.288 -18.699 36.806 1.00 32.47 366 LYS A O 1
ATOM 3015 N N . ASP A 1 367 ? -37.969 -20.818 36.330 1.00 35.06 367 ASP A N 1
ATOM 3016 C CA . ASP A 1 367 ? -38.861 -21.072 37.462 1.00 35.06 367 ASP A CA 1
ATOM 3017 C C . ASP A 1 367 ? -38.037 -21.360 38.729 1.00 35.06 367 ASP A C 1
ATOM 3019 O O . ASP A 1 367 ? -36.940 -21.971 38.608 1.00 35.06 367 ASP A O 1
#

Organism: Rhipicephalus microplus (NCBI:txid6941)

Secondary structure (DSSP, 8-state):
--------S-HHHHHHHHHHHHHS-SS--------SSEEEETTEEEEEETTEEEEEE---TT----PPPTTSSS-HHHHHHHHHHHHHHHHHH-SSHHHHHHHHHHHHHHHHTTT--HHHHHHHHHHHHTS-HHHHHH----------PPEEEEE--TT---HHHHHHHTHHHHHHSHHHHHH-SS--EEEEEPPPPHHHHH------------EE-----TT-TTGGGB--BSEEE-TTSS-EEE--SEE-TT--SEEEEEEETTT--EEEEEESS-HHHHHHHHHHHHHH-TTSHHHHHTTSTT--GGGEEEEEEE---SSHHHHHHHHHHHHHHTTTTTSSS-------TT-TTS-TTSS----

Solvent-accessible surface area (backbone atoms only — not comparable to full-atom values): 21858 Å² total; per-residue (Å²): 141,86,88,86,83,86,79,93,69,62,71,69,60,52,53,50,51,54,52,55,61,39,64,76,38,98,89,53,76,81,86,86,85,87,65,94,49,55,47,79,54,91,60,31,29,44,31,61,52,95,96,36,84,43,34,33,77,40,77,60,93,83,63,79,73,82,66,81,49,53,86,48,83,60,62,67,65,65,56,68,42,47,48,28,55,50,32,37,49,41,42,59,42,26,67,50,67,69,60,36,53,56,52,48,51,53,47,49,56,52,40,47,76,30,62,43,61,64,70,62,43,52,52,20,39,53,59,23,65,72,50,62,45,67,59,58,72,72,43,78,84,78,75,80,74,82,70,91,66,48,72,41,79,41,71,50,55,86,85,57,72,68,56,55,58,52,44,56,73,50,36,66,66,49,55,72,36,72,70,46,32,75,70,42,86,54,61,59,43,67,40,72,40,80,63,85,49,69,63,66,70,73,57,70,86,77,70,86,67,76,81,72,69,43,13,17,35,51,66,80,54,94,84,50,86,56,38,91,31,37,45,73,40,45,62,50,70,34,93,89,46,102,45,74,46,75,24,75,53,73,36,36,46,72,40,41,36,29,33,35,38,41,36,31,75,84,80,71,36,31,34,65,45,72,41,70,56,37,42,50,58,56,52,51,49,50,62,53,31,40,74,75,40,46,85,42,53,65,21,44,55,43,66,42,90,95,38,44,74,89,43,34,42,35,40,57,56,48,62,78,58,94,45,70,66,58,46,40,36,50,39,17,51,46,28,60,66,55,34,13,56,84,70,32,45,32,87,66,71,60,54,54,89,86,52,87,82,64,75,93,75,86,80,80,86,80,133

InterPro domains:
  IPR035901 GIY-YIG endonuclease superfamily [G3DSA:3.40.1440.10] (255-349)
  IPR035901 GIY-YIG endonuclease superfamily [SSF82771] (258-347)
  IPR058912 Helix-turn-helix domain, animal [PF26215] (66-125)